Protein 4R5C (pdb70)

Secondary structure (DSSP, 8-state):
--SS-EEHHHH--SHHHHHHHHHHTT-S-TTSEE-HHHHHT--EEE-TTS-----TTGGG-TT--EEE-TTS--S--GGGGG-TT--EEE-TTS------TTTTTT-TT--EEE-TTS------TTTTTT-TT--EEE--SS------TTTTTT-TT--EEE--SS------TTTTTT-TT--EEE--SS------TTTTTT-TT--EEE--SS-----GGGTT-TT--EEE--SS-----GGGTT-TT--EEE--SS-----GGGTT-TT-SEEE--SS-----GGGGG-S--SEEE--SS--

Solvent-accessible surface area: 13354 Å² total; per-residue (Å²): 130,29,134,111,62,18,39,0,110,125,13,1,82,16,118,28,0,2,80,24,0,41,67,57,27,181,56,193,39,30,76,44,52,0,57,25,117,45,0,56,80,2,77,88,0,109,3,50,121,40,77,0,116,35,3,77,2,0,56,78,0,56,44,0,112,79,0,2,0,4,19,1,99,0,126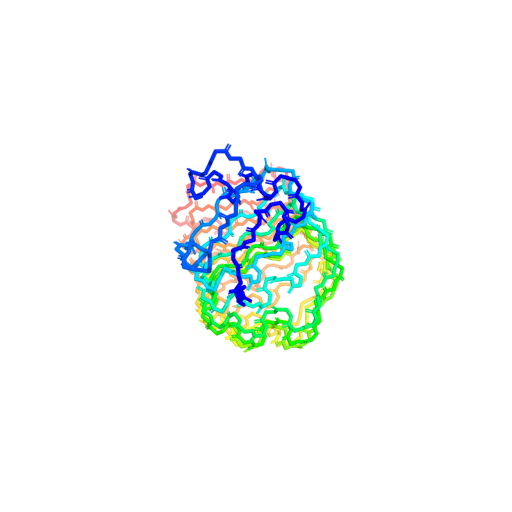,86,2,46,5,0,65,74,0,55,50,0,18,72,0,19,0,18,86,1,41,0,100,85,5,60,110,15,2,1,87,76,0,48,74,0,54,27,0,34,0,6,64,7,72,0,62,55,7,30,130,26,3,1,90,131,0,58,41,0,46,41,0,32,0,6,60,1,88,0,70,72,10,35,135,32,4,1,92,132,0,49,66,0,47,41,0,32,0,5,54,5,51,0,72,57,5,33,142,36,4,1,95,127,0,62,64,0,50,44,0,32,0,6,60,11,98,0,71,88,22,34,123,32,5,0,86,120,4,88,39,2,83,34,0,30,0,6,58,18,29,0,82,88,5,38,9,0,100,117,10,80,75,0,56,40,0,34,0,7,62,19,31,0,85,96,2,60,12,0,109,87,0,74,55,0,69,44,1,34,0,6,58,19,32,0,86,92,2,66,16,0,97,86,0,56,27,0,60,48,1,37,0,9,58,17,33,1,85,92,63,59,13,20,175,54,16,120,60,46,140,77,70,29,42,173,110,18,64,116

Foldseek 3Di:
DDDDFAQLCVLFVFPQVLVQLCVQLVHDDSRDTDDLVSLQVAAEGAQALRQTADRRNNLSNQRHAYYHHHHYAYQADQSQQNNLNHAYYAHEHYAHAEYPQRSCVRVLNHAEYHHEHYAHAAHDPCSCVRPQNHAEYHHYQYAYAAYDACRCVNPQNHAYYAHEHYAHAAYDACRCQRNCNHAEYHHYHYAYADYDLQRCVSNQNHAYYAHYHYAYADDNSCQRNLNYAEYHHEHYAYADPLSCQNNQNHQEYEHHHYAYADPLSCLRNQNHQYYEHENYAYDDDVSVVRHPHHPYYHHHHYPD

Radius of gyration: 23.5 Å; Cα contacts (8 Å, |Δi|>4): 877; chains: 1; bounding box: 31×78×38 Å

Structure (mmCIF, N/CA/C/O backbone):
data_4R5C
#
_entry.id   4R5C
#
_cell.length_a   32.137
_cell.length_b   77.707
_cell.length_c   101.889
_cell.angle_alpha   90.00
_cell.angle_beta   90.00
_cell.angle_gamma   90.00
#
_symmetry.space_group_name_H-M   'P 21 21 21'
#
loop_
_entity.id
_entity.type
_entity.pdbx_description
1 polymer 'Leucine rich repeat protein'
2 non-polymer 1,2-ETHANEDIOL
3 water water
#
loop_
_atom_site.group_PDB
_atom_site.id
_atom_site.type_symbol
_atom_site.label_atom_id
_atom_site.label_alt_id
_atom_site.label_comp_id
_atom_site.label_asym_id
_atom_site.label_entity_id
_atom_site.label_seq_id
_atom_site.pdbx_PDB_ins_code
_atom_site.Cartn_x
_atom_site.Cartn_y
_atom_site.Cartn_z
_atom_site.occupancy
_atom_site.B_iso_or_equiv
_atom_site.auth_seq_id
_atom_site.auth_comp_id
_atom_site.auth_asym_id
_atom_site.auth_atom_id
_atom_site.pdbx_PDB_model_num
ATOM 1 N N . THR A 1 1 ? 23.549 -20.911 -21.157 1.00 49.93 1 THR A N 1
ATOM 2 C CA . THR A 1 1 ? 23.513 -22.154 -20.322 1.00 48.97 1 THR A CA 1
ATOM 3 C C . THR A 1 1 ? 24.664 -23.106 -20.598 1.00 48.88 1 THR A C 1
ATOM 4 O O . THR A 1 1 ? 25.097 -23.299 -21.752 1.00 48.85 1 THR A O 1
ATOM 8 N N . ILE A 1 2 ? 25.105 -23.767 -19.535 1.00 45.08 2 ILE A N 1
ATOM 9 C CA . ILE A 1 2 ? 25.982 -24.910 -19.662 1.00 45.90 2 ILE A CA 1
ATOM 10 C C . ILE A 1 2 ? 25.167 -26.191 -19.551 1.00 46.48 2 ILE A C 1
ATOM 11 O O . ILE A 1 2 ? 24.216 -26.266 -18.793 1.00 45.36 2 ILE A O 1
ATOM 16 N N . THR A 1 3 ? 25.547 -27.182 -20.350 1.00 45.58 3 THR A N 1
ATOM 17 C CA . THR A 1 3 ? 24.777 -28.401 -20.481 1.00 47.87 3 THR A CA 1
ATOM 18 C C . THR A 1 3 ? 25.364 -29.495 -19.620 1.00 46.82 3 THR A C 1
ATOM 19 O O . THR A 1 3 ? 24.669 -30.407 -19.280 1.00 48.47 3 THR A O 1
ATOM 23 N N . VAL A 1 4 ? 26.658 -29.442 -19.337 1.00 43.46 4 VAL A N 1
ATOM 24 C CA . VAL A 1 4 ? 27.265 -30.384 -18.438 1.00 43.21 4 VAL A CA 1
ATOM 25 C C . VAL A 1 4 ? 27.940 -29.571 -17.339 1.00 40.40 4 VAL A C 1
ATOM 26 O O . VAL A 1 4 ? 28.196 -28.367 -17.518 1.00 41.42 4 VAL A O 1
ATOM 30 N N . SER A 1 5 ? 28.236 -30.204 -16.214 1.00 38.68 5 SER A N 1
ATOM 31 C CA . SER A 1 5 ? 28.994 -29.541 -15.166 1.00 36.98 5 SER A CA 1
ATOM 32 C C . SER A 1 5 ? 30.321 -29.157 -15.708 1.00 34.83 5 SER A C 1
ATOM 33 O O . SER A 1 5 ? 30.931 -29.930 -16.405 1.00 35.62 5 SER A O 1
ATOM 36 N N . THR A 1 6 ? 30.775 -27.994 -15.321 1.00 32.70 6 THR A N 1
ATOM 37 C CA . THR A 1 6 ? 31.974 -27.430 -15.847 1.00 31.77 6 THR A CA 1
ATOM 38 C C . THR A 1 6 ? 32.733 -26.773 -14.693 1.00 30.06 6 THR A C 1
ATOM 39 O O . THR A 1 6 ? 32.116 -26.111 -13.864 1.00 28.66 6 THR A O 1
ATOM 43 N N . PRO A 1 7 ? 34.066 -26.934 -14.649 1.00 29.99 7 PRO A N 1
ATOM 44 C CA . PRO A 1 7 ? 34.877 -26.265 -13.676 1.00 29.64 7 PRO A CA 1
ATOM 45 C C . PRO A 1 7 ? 34.703 -24.779 -13.722 1.00 28.28 7 PRO A C 1
ATOM 46 O O . PRO A 1 7 ? 34.679 -24.191 -14.797 1.00 27.93 7 PRO A O 1
ATOM 50 N N . ILE A 1 8 ? 34.610 -24.140 -12.565 1.00 27.34 8 ILE A N 1
ATOM 51 C CA . ILE A 1 8 ? 34.452 -22.681 -12.470 1.00 26.74 8 ILE A CA 1
ATOM 52 C C . ILE A 1 8 ? 35.535 -21.935 -13.278 1.00 26.88 8 ILE A C 1
ATOM 53 O O . ILE A 1 8 ? 35.212 -21.000 -13.999 1.00 26.13 8 ILE A O 1
ATOM 58 N N . LYS A 1 9 ? 36.784 -22.387 -13.181 1.00 28.51 9 LYS A N 1
ATOM 59 C CA . LYS A 1 9 ? 37.914 -21.721 -13.836 1.00 29.58 9 LYS A CA 1
ATOM 60 C C . LYS A 1 9 ? 37.798 -21.860 -15.349 1.00 28.77 9 LYS A C 1
ATOM 61 O O . LYS A 1 9 ? 38.358 -21.078 -16.088 1.00 28.60 9 LYS A O 1
ATOM 67 N N . GLN A 1 10 ? 37.041 -22.829 -15.815 1.00 27.61 10 GLN A N 1
ATOM 68 C CA . GLN A 1 10 ? 36.730 -22.921 -17.217 1.00 27.75 10 GLN A CA 1
ATOM 69 C C . GLN A 1 10 ? 35.599 -21.966 -17.690 1.00 26.79 10 GLN A C 1
ATOM 70 O O . GLN A 1 10 ? 35.669 -21.411 -18.790 1.00 25.46 10 GLN A O 1
ATOM 76 N N . ILE A 1 11 ? 34.550 -21.844 -16.907 1.00 25.82 11 ILE A N 1
ATOM 77 C CA . ILE A 1 11 ? 33.519 -20.880 -17.218 1.00 25.94 11 ILE A CA 1
ATOM 78 C C . ILE A 1 11 ? 34.055 -19.437 -17.096 1.00 24.90 11 ILE A C 1
ATOM 79 O O . ILE A 1 11 ? 33.748 -18.599 -17.925 1.00 24.87 11 ILE A O 1
ATOM 84 N N . PHE A 1 12 ? 34.851 -19.165 -16.065 1.00 24.90 12 PHE A N 1
ATOM 85 C CA . PHE A 1 12 ? 35.274 -17.816 -15.700 1.00 24.17 12 PHE A CA 1
ATOM 86 C C . PHE A 1 12 ? 36.780 -17.769 -15.831 1.00 25.50 12 PHE A C 1
ATOM 87 O O . PHE A 1 12 ? 37.478 -18.107 -14.905 1.00 25.36 12 PHE A O 1
ATOM 95 N N . PRO A 1 13 ? 37.270 -17.414 -17.016 1.00 26.57 13 PRO A N 1
ATOM 96 C CA . PRO A 1 13 ? 38.709 -17.540 -17.285 1.00 28.06 13 PRO A CA 1
ATOM 97 C C . PRO A 1 13 ? 39.584 -16.548 -16.517 1.00 28.15 13 PRO A C 1
ATOM 98 O O . PRO A 1 13 ? 40.770 -16.834 -16.305 1.00 30.49 13 PRO A O 1
ATOM 102 N N . ASP A 1 14 ? 39.028 -15.434 -16.042 1.00 26.44 14 ASP A N 1
ATOM 103 C CA . ASP A 1 14 ? 39.779 -14.464 -15.251 1.00 27.63 14 ASP A CA 1
ATOM 104 C C . ASP A 1 14 ? 39.930 -15.035 -13.867 1.00 28.61 14 ASP A C 1
ATOM 105 O O . ASP A 1 14 ? 38.945 -15.435 -13.262 1.00 25.37 14 ASP A O 1
ATOM 110 N N . ASP A 1 15 ? 41.167 -15.069 -13.366 1.00 29.62 15 ASP A N 1
ATOM 111 C CA . ASP A 1 15 ? 41.423 -15.714 -12.084 1.00 32.39 15 ASP A CA 1
ATOM 112 C C . ASP A 1 15 ? 40.660 -15.039 -10.948 1.00 29.74 15 ASP A C 1
ATOM 113 O O . ASP A 1 15 ? 40.022 -15.725 -10.137 1.00 28.48 15 ASP A O 1
ATOM 118 N N . ALA A 1 16 ? 40.699 -13.702 -10.883 1.00 27.60 16 ALA A N 1
ATOM 119 C CA . ALA A 1 16 ? 40.012 -13.012 -9.815 1.00 26.55 16 ALA A CA 1
ATOM 120 C C . ALA A 1 16 ? 38.481 -13.200 -9.914 1.00 24.99 16 ALA A C 1
ATOM 121 O O . ALA A 1 16 ? 37.808 -13.365 -8.921 1.00 26.12 16 ALA A O 1
ATOM 123 N N . PHE A 1 17 ? 37.931 -13.207 -11.111 1.00 24.07 17 PHE A N 1
ATOM 124 C CA . PHE A 1 17 ? 36.467 -13.358 -11.240 1.00 23.00 17 PHE A CA 1
ATOM 125 C C . PHE A 1 17 ? 36.038 -14.810 -10.909 1.00 23.53 17 PHE A C 1
ATOM 126 O O . PHE A 1 17 ? 35.010 -15.048 -10.278 1.00 22.28 17 PHE A O 1
ATOM 134 N N . ALA A 1 18 ? 36.883 -15.763 -11.265 1.00 24.17 18 ALA A N 1
ATOM 135 C CA . ALA A 1 18 ? 36.634 -17.151 -10.885 1.00 26.12 18 ALA A CA 1
ATOM 136 C C . ALA A 1 18 ? 36.597 -17.309 -9.366 1.00 27.30 18 ALA A C 1
ATOM 137 O O . ALA A 1 18 ? 35.698 -17.941 -8.826 1.00 27.94 18 ALA A O 1
ATOM 139 N N . GLU A 1 19 ? 37.541 -16.708 -8.679 1.00 28.33 19 GLU A N 1
ATOM 140 C CA . GLU A 1 19 ? 37.519 -16.709 -7.217 1.00 31.13 19 GLU A CA 1
ATOM 141 C C . GLU A 1 19 ? 36.304 -16.016 -6.635 1.00 29.99 19 GLU A C 1
ATOM 142 O O . GLU A 1 19 ? 35.798 -16.461 -5.600 1.00 31.47 19 GLU A O 1
ATOM 14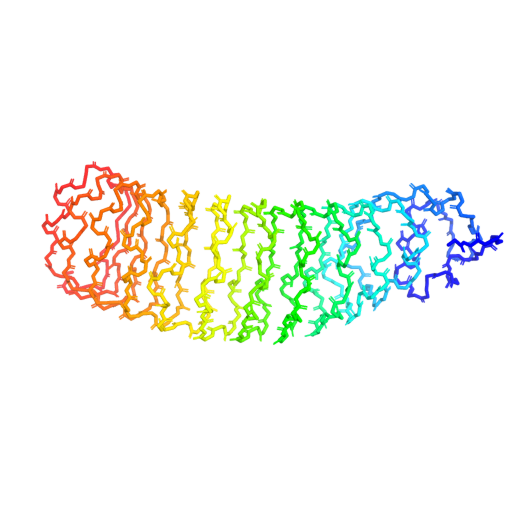8 N N . THR A 1 20 ? 35.851 -14.950 -7.275 1.00 28.07 20 THR A N 1
ATOM 149 C CA . THR A 1 20 ? 34.614 -14.252 -6.900 1.00 27.93 20 THR A CA 1
ATOM 150 C C . THR A 1 20 ? 33.425 -15.212 -6.961 1.00 27.44 20 THR A C 1
ATOM 151 O O . THR A 1 20 ? 32.654 -15.312 -6.012 1.00 26.57 20 THR A O 1
ATOM 155 N N . ILE A 1 21 ? 33.335 -15.964 -8.045 1.00 25.34 21 ILE A N 1
ATOM 156 C CA . ILE A 1 21 ? 32.245 -16.841 -8.238 1.00 26.57 21 ILE A CA 1
ATOM 157 C C . ILE A 1 21 ? 32.354 -18.018 -7.266 1.00 27.67 21 ILE A C 1
ATOM 158 O O . ILE A 1 21 ? 31.357 -18.417 -6.628 1.00 28.15 21 ILE A O 1
ATOM 163 N N . LYS A 1 22 ? 33.561 -18.533 -7.094 1.00 28.50 22 LYS A N 1
ATOM 164 C CA . LYS A 1 22 ? 33.746 -19.598 -6.154 1.00 30.40 22 LYS A CA 1
ATOM 165 C C . LYS A 1 22 ? 33.266 -19.208 -4.750 1.00 30.80 22 LYS A C 1
ATOM 166 O O . LYS A 1 22 ? 32.563 -19.993 -4.086 1.00 30.29 22 LYS A O 1
ATOM 172 N N . ALA A 1 23 ? 33.705 -18.037 -4.294 1.00 29.88 23 ALA A N 1
ATOM 173 C CA . ALA A 1 23 ? 33.306 -17.522 -2.992 1.00 31.35 23 ALA A CA 1
ATOM 174 C C . ALA A 1 23 ? 31.776 -17.304 -2.958 1.00 31.71 23 ALA A C 1
ATOM 175 O O . ALA A 1 23 ? 31.129 -17.666 -2.027 1.00 32.60 23 ALA A O 1
ATOM 177 N N . ASN A 1 24 ? 31.194 -16.818 -4.034 1.00 31.66 24 ASN A N 1
ATOM 178 C CA . ASN A 1 24 ? 29.764 -16.625 -4.097 1.00 32.94 24 ASN A CA 1
ATOM 179 C C . ASN A 1 24 ? 29.005 -17.938 -3.947 1.00 35.13 24 ASN A C 1
ATOM 180 O O . ASN A 1 24 ? 27.991 -17.991 -3.272 1.00 36.75 24 ASN A O 1
ATOM 185 N N . LEU A 1 25 ? 29.485 -19.002 -4.562 1.00 33.62 25 LEU A N 1
ATOM 186 C CA . LEU A 1 25 ? 28.855 -20.318 -4.456 1.00 34.76 25 LEU A CA 1
ATOM 187 C C . LEU A 1 25 ? 29.341 -21.161 -3.291 1.00 35.93 25 LEU A C 1
ATOM 188 O O . LEU A 1 25 ? 28.955 -22.309 -3.169 1.00 36.98 25 LEU A O 1
ATOM 193 N N . LYS A 1 26 ? 30.232 -20.618 -2.476 1.00 37.01 26 LYS A N 1
ATOM 194 C CA . LYS A 1 26 ? 30.821 -21.346 -1.357 1.00 40.06 26 LYS A CA 1
ATOM 195 C C . LYS A 1 26 ? 31.481 -22.650 -1.742 1.00 39.86 26 LYS A C 1
ATOM 196 O O . LYS A 1 26 ? 31.384 -23.643 -1.030 1.00 40.84 26 LYS A O 1
ATOM 202 N N . LYS A 1 27 ? 32.152 -22.663 -2.876 1.00 37.75 27 LYS A N 1
ATOM 203 C CA . LYS A 1 27 ? 32.881 -23.814 -3.306 1.00 38.49 27 LYS A CA 1
ATOM 204 C C . LYS A 1 27 ? 34.272 -23.741 -2.738 1.00 39.20 27 LYS A C 1
ATOM 205 O O . LYS A 1 27 ? 34.746 -22.687 -2.372 1.00 39.71 27 LYS A O 1
ATOM 211 N N . LYS A 1 28 ? 34.933 -24.879 -2.708 1.00 40.36 28 LYS A N 1
ATOM 212 C CA . LYS A 1 28 ? 36.273 -24.956 -2.167 1.00 41.73 28 LYS A CA 1
ATOM 213 C C . LYS A 1 28 ? 37.346 -24.555 -3.117 1.00 39.65 28 LYS A C 1
ATOM 214 O O . LYS A 1 28 ? 38.321 -23.994 -2.698 1.00 38.10 28 LYS A O 1
ATOM 220 N N . SER A 1 29 ? 37.135 -24.780 -4.409 1.00 37.92 29 SER A N 1
ATOM 221 C CA . SER A 1 29 ? 38.197 -24.553 -5.395 1.00 36.86 29 SER A CA 1
ATOM 222 C C . SER A 1 29 ? 37.571 -24.094 -6.720 1.00 34.76 29 SER A C 1
ATOM 223 O O . SER A 1 29 ? 36.446 -24.503 -7.068 1.00 32.84 29 SER A O 1
ATOM 226 N N . VAL A 1 30 ? 38.298 -23.247 -7.444 1.00 33.12 30 VAL A N 1
ATOM 227 C CA . VAL A 1 30 ? 37.919 -22.879 -8.805 1.00 31.58 30 VAL A CA 1
ATOM 228 C C . VAL A 1 30 ? 37.967 -24.075 -9.764 1.00 31.85 30 VAL A C 1
ATOM 229 O O . VAL A 1 30 ? 37.443 -24.003 -10.869 1.00 31.06 30 VAL A O 1
ATOM 233 N N . THR A 1 31 ? 38.571 -25.196 -9.346 1.00 32.62 31 THR A N 1
ATOM 234 C CA . THR A 1 31 ? 38.491 -26.395 -10.152 1.00 33.89 31 THR A CA 1
ATOM 235 C C . THR A 1 31 ? 37.189 -27.170 -9.920 1.00 33.90 31 THR A C 1
ATOM 236 O O . THR A 1 31 ? 36.918 -28.062 -10.650 1.00 33.97 31 THR A O 1
ATOM 240 N N . ASP A 1 32 ? 36.388 -26.854 -8.909 1.00 34.27 32 ASP A N 1
ATOM 241 C CA . ASP A 1 32 ? 35.127 -27.569 -8.735 1.00 35.18 32 ASP A CA 1
ATOM 242 C C . ASP A 1 32 ? 34.196 -27.351 -9.932 1.00 33.66 32 ASP A C 1
ATOM 243 O O . ASP A 1 32 ? 34.000 -26.223 -10.393 1.00 31.10 32 ASP A O 1
ATOM 248 N N . ALA A 1 33 ? 33.619 -28.431 -10.420 1.00 33.24 33 ALA A N 1
ATOM 249 C CA . ALA A 1 33 ? 32.629 -28.373 -11.498 1.00 33.06 33 ALA A CA 1
ATOM 250 C C . ALA A 1 33 ? 31.322 -27.885 -10.911 1.00 32.78 33 ALA A C 1
ATOM 251 O O . ALA A 1 33 ? 30.952 -28.316 -9.833 1.00 33.69 33 ALA A O 1
ATOM 253 N N . VAL A 1 34 ? 30.702 -26.904 -11.552 1.00 31.01 34 VAL A N 1
ATOM 254 C CA . VAL A 1 34 ? 29.388 -26.429 -11.154 1.00 31.53 34 VAL A CA 1
ATOM 255 C C . VAL A 1 34 ? 28.362 -26.743 -12.213 1.00 32.07 34 VAL A C 1
ATOM 256 O O . VAL A 1 34 ? 28.691 -26.967 -13.385 1.00 31.23 34 VAL A O 1
ATOM 260 N N . THR A 1 35 ? 27.106 -26.699 -11.783 1.00 32.78 35 THR A N 1
ATOM 261 C CA . THR A 1 35 ? 25.947 -26.935 -12.654 1.00 33.30 35 THR A CA 1
ATOM 262 C C . THR A 1 35 ? 25.275 -25.613 -13.014 1.00 32.10 35 THR A C 1
ATOM 263 O O . THR A 1 35 ? 25.471 -24.591 -12.358 1.00 29.12 35 THR A O 1
ATOM 267 N N . GLN A 1 36 ? 24.411 -25.666 -14.034 1.00 33.23 36 GLN A N 1
ATOM 268 C CA . GLN A 1 36 ? 23.616 -24.492 -14.415 1.00 32.75 36 GLN A CA 1
ATOM 269 C C . GLN A 1 36 ? 22.678 -24.136 -13.290 1.00 33.41 36 GLN A C 1
ATOM 270 O O . GLN A 1 36 ? 22.439 -22.950 -13.067 1.00 32.21 36 GLN A O 1
ATOM 276 N N A ASN A 1 37 ? 22.129 -25.138 -12.604 0.50 34.61 37 ASN A N 1
ATOM 277 N N B ASN A 1 37 ? 22.152 -25.119 -12.574 0.50 34.77 37 ASN A N 1
ATOM 278 C CA A ASN A 1 37 ? 21.313 -24.901 -11.406 0.50 35.81 37 ASN A CA 1
ATOM 279 C CA B ASN A 1 37 ? 21.295 -24.812 -11.433 0.50 36.00 37 ASN A CA 1
ATOM 280 C C A ASN A 1 37 ? 22.071 -23.946 -10.439 0.50 34.34 37 ASN A C 1
ATOM 281 C C B ASN A 1 37 ? 22.044 -24.044 -10.311 0.50 34.73 37 ASN A C 1
ATOM 282 O O A ASN A 1 37 ? 21.519 -22.935 -9.988 0.50 33.26 37 ASN A O 1
ATOM 283 O O B ASN A 1 37 ? 21.443 -23.286 -9.577 0.50 34.27 37 ASN A O 1
ATOM 292 N N . GLU A 1 38 ? 23.351 -24.219 -10.193 1.00 33.36 38 GLU A N 1
ATOM 293 C CA . GLU A 1 38 ? 24.125 -23.405 -9.250 1.00 32.94 38 GLU A CA 1
ATOM 294 C C . GLU A 1 38 ? 24.373 -22.068 -9.811 1.00 29.35 38 GLU A C 1
ATOM 295 O O . GLU A 1 38 ? 24.284 -21.077 -9.112 1.00 28.12 38 GLU A O 1
ATOM 301 N N . LEU A 1 39 ? 24.674 -21.986 -11.096 1.00 28.28 39 LEU A N 1
ATOM 302 C CA . LEU A 1 39 ? 24.903 -20.662 -11.678 1.00 27.03 39 LEU A CA 1
ATOM 303 C C . LEU A 1 39 ? 23.639 -19.850 -11.613 1.00 27.35 39 LEU A C 1
ATOM 304 O O . LEU A 1 39 ? 23.690 -18.651 -11.444 1.00 26.14 39 LEU A O 1
ATOM 309 N N . ASN A 1 40 ? 22.481 -20.516 -11.736 1.00 29.02 40 ASN A N 1
ATOM 310 C CA . ASN A 1 40 ? 21.241 -19.828 -11.677 1.00 30.80 40 ASN A CA 1
ATOM 311 C C . ASN A 1 40 ? 20.953 -19.253 -10.306 1.00 31.88 40 ASN A C 1
ATOM 312 O O . ASN A 1 40 ? 20.146 -18.337 -10.197 1.00 31.67 40 ASN A O 1
ATOM 317 N N . SER A 1 41 ? 21.614 -19.774 -9.272 1.00 32.47 41 SER A N 1
ATOM 318 C CA . SER A 1 41 ? 21.377 -19.344 -7.908 1.00 33.20 41 SER A CA 1
ATOM 319 C C . SER A 1 41 ? 21.955 -17.941 -7.662 1.00 31.74 41 SER A C 1
ATOM 320 O O . SER A 1 41 ? 21.607 -17.326 -6.674 1.00 32.10 41 SER A O 1
ATOM 323 N N . ILE A 1 42 ? 22.873 -17.443 -8.513 1.00 28.84 42 ILE A N 1
ATOM 324 C CA . ILE A 1 42 ? 23.588 -16.197 -8.240 1.00 28.03 42 ILE A CA 1
ATOM 325 C C . ILE A 1 42 ? 22.704 -15.008 -8.610 1.00 28.76 42 ILE A C 1
ATOM 326 O O . ILE A 1 42 ? 22.302 -14.865 -9.748 1.00 28.92 42 ILE A O 1
ATOM 331 N N . ASP A 1 43 ? 22.362 -14.173 -7.637 1.00 30.15 43 ASP A N 1
ATOM 332 C CA . ASP A 1 43 ? 21.547 -12.958 -7.942 1.00 31.14 43 ASP A CA 1
ATOM 333 C C . ASP A 1 43 ? 22.248 -11.686 -7.634 1.00 28.82 43 ASP A C 1
ATOM 334 O O . ASP A 1 43 ? 21.804 -10.617 -8.072 1.00 27.66 43 ASP A O 1
ATOM 339 N N . GLN A 1 44 ? 23.419 -11.776 -6.997 1.00 26.74 44 GLN A N 1
ATOM 340 C CA . GLN A 1 44 ? 24.158 -10.587 -6.657 1.00 26.23 44 GLN A CA 1
ATOM 341 C C . GLN A 1 44 ? 25.625 -10.889 -6.670 1.00 24.91 44 GLN A C 1
ATOM 342 O O . GLN A 1 44 ? 26.036 -11.930 -6.196 1.00 24.24 44 GLN A O 1
ATOM 348 N N . ILE A 1 45 ? 26.398 -10.003 -7.248 1.00 22.80 45 ILE A N 1
ATOM 349 C CA . ILE A 1 45 ? 27.819 -10.147 -7.223 1.00 22.45 45 ILE A CA 1
ATOM 350 C C . ILE A 1 45 ? 28.397 -8.846 -6.763 1.00 21.69 45 ILE A C 1
ATOM 351 O O . ILE A 1 45 ? 28.197 -7.816 -7.414 1.00 20.66 45 ILE A O 1
ATOM 356 N N . ILE A 1 46 ? 29.087 -8.887 -5.645 1.00 21.74 46 ILE A N 1
ATOM 357 C CA . ILE A 1 46 ? 29.722 -7.678 -5.073 1.00 22.68 46 ILE A CA 1
ATOM 358 C C . ILE A 1 46 ? 31.225 -7.853 -5.108 1.00 22.65 46 ILE A C 1
ATOM 359 O O . ILE A 1 46 ? 31.792 -8.571 -4.318 1.00 22.23 46 ILE A O 1
ATOM 364 N N . ALA A 1 47 ? 31.859 -7.179 -6.055 1.00 20.95 47 ALA A N 1
ATOM 365 C CA . ALA A 1 47 ? 33.217 -7.481 -6.409 1.00 20.76 47 ALA A CA 1
ATOM 366 C C . ALA A 1 47 ? 33.927 -6.223 -6.869 1.00 20.26 47 ALA A C 1
ATOM 367 O O . ALA A 1 47 ? 34.600 -6.234 -7.859 1.00 19.44 47 ALA A O 1
ATOM 369 N N . ASN A 1 48 ? 33.751 -5.136 -6.137 1.00 19.73 48 ASN A N 1
ATOM 370 C CA . ASN A 1 48 ? 34.469 -3.932 -6.465 1.00 19.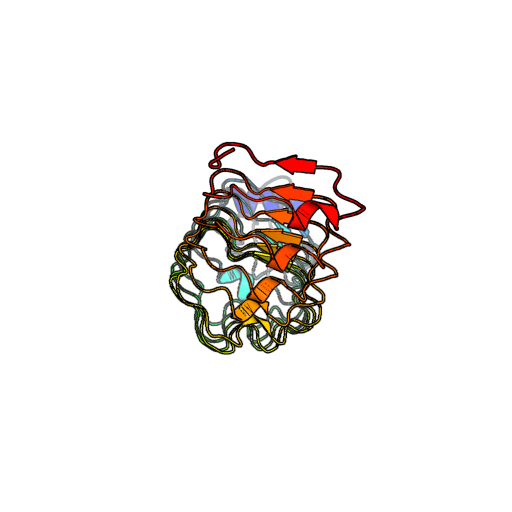91 48 ASN A CA 1
ATOM 371 C C . ASN A 1 48 ? 35.913 -4.199 -6.045 1.00 21.24 48 ASN A C 1
ATOM 372 O O . ASN A 1 48 ? 36.150 -5.077 -5.209 1.00 22.40 48 ASN A O 1
ATOM 377 N N . ASN A 1 49 ? 36.844 -3.425 -6.557 1.00 21.30 49 ASN A N 1
ATOM 378 C CA . ASN A 1 49 ? 38.240 -3.460 -6.112 1.00 22.87 49 ASN A CA 1
ATOM 379 C C . ASN A 1 49 ? 38.784 -4.867 -5.945 1.00 25.03 49 ASN A C 1
ATOM 380 O O . ASN A 1 49 ? 39.487 -5.173 -4.960 1.00 25.21 49 ASN A O 1
ATOM 385 N N . SER A 1 50 ? 38.563 -5.698 -6.954 1.00 24.18 50 SER A N 1
ATOM 386 C CA . SER A 1 50 ? 38.907 -7.113 -6.890 1.00 26.74 50 SER A CA 1
ATOM 387 C C . SER A 1 50 ? 39.891 -7.596 -7.991 1.00 27.57 50 SER A C 1
ATOM 388 O O . SER A 1 50 ? 40.053 -8.776 -8.178 1.00 27.47 50 SER A O 1
ATOM 391 N N . ASP A 1 51 ? 40.553 -6.659 -8.655 1.00 28.08 51 ASP A N 1
ATOM 392 C CA . ASP A 1 51 ? 41.503 -6.927 -9.709 1.00 31.03 51 ASP A CA 1
ATOM 393 C C . ASP A 1 51 ? 40.957 -7.849 -10.794 1.00 27.90 51 ASP A C 1
ATOM 394 O O . ASP A 1 51 ? 41.668 -8.703 -11.346 1.00 26.57 51 ASP A O 1
ATOM 399 N N . ILE A 1 52 ? 39.670 -7.659 -11.101 1.00 23.72 52 ILE A N 1
ATOM 400 C CA . ILE A 1 52 ? 39.026 -8.434 -12.143 1.00 22.98 52 ILE A CA 1
ATOM 401 C C . ILE A 1 52 ? 39.395 -7.809 -13.473 1.00 22.53 52 ILE A C 1
ATOM 402 O O . ILE A 1 52 ? 39.262 -6.597 -13.645 1.00 21.41 52 ILE A O 1
ATOM 407 N N . LYS A 1 53 ? 39.884 -8.610 -14.393 1.00 23.69 53 LYS A N 1
ATOM 408 C CA . LYS A 1 53 ? 40.281 -8.137 -15.697 1.00 25.25 53 LYS A CA 1
ATOM 409 C C . LYS A 1 53 ? 39.254 -8.498 -16.779 1.00 24.84 53 LYS A C 1
ATOM 410 O O . LYS A 1 53 ? 39.250 -7.924 -17.869 1.00 25.22 53 LYS A O 1
ATOM 416 N N . SER A 1 54 ? 38.391 -9.449 -16.482 1.00 23.37 54 SER A N 1
ATOM 417 C CA . SER A 1 54 ? 37.430 -9.887 -17.448 1.00 23.59 54 SER A CA 1
ATOM 418 C C . SER A 1 54 ? 36.264 -10.518 -16.743 1.00 21.94 54 SER A C 1
ATOM 419 O O . SER A 1 54 ? 36.470 -11.277 -15.821 1.00 22.53 54 SER A O 1
ATOM 422 N N . VAL A 1 55 ? 35.031 -10.210 -17.183 1.00 22.13 55 VAL A N 1
ATOM 423 C CA . VAL A 1 55 ? 33.828 -10.928 -16.673 1.00 22.51 55 VAL A CA 1
ATOM 424 C C . VAL A 1 55 ? 33.261 -11.954 -17.622 1.00 22.05 55 VAL A C 1
ATOM 425 O O . VAL A 1 55 ? 32.102 -12.358 -17.519 1.00 20.26 55 VAL A O 1
ATOM 429 N N . GLN A 1 56 ? 34.087 -12.406 -18.528 1.00 23.03 56 GLN A N 1
ATOM 430 C CA . GLN A 1 56 ? 33.705 -13.603 -19.305 1.00 25.01 56 GLN A CA 1
ATOM 431 C C . GLN A 1 56 ? 33.221 -14.712 -18.410 1.00 23.91 56 GLN A C 1
ATOM 432 O O . GLN A 1 56 ? 33.794 -14.976 -17.339 1.00 22.84 56 GLN A O 1
ATOM 438 N N . GLY A 1 57 ? 32.101 -15.307 -18.833 1.00 23.45 57 GLY A N 1
ATOM 439 C CA . GLY A 1 57 ? 31.427 -16.307 -18.055 1.00 22.61 57 GLY A CA 1
ATOM 440 C C . GLY A 1 57 ? 30.173 -15.751 -17.412 1.00 22.27 57 GLY A C 1
ATOM 441 O O . GLY A 1 57 ? 29.247 -16.513 -17.062 1.00 22.07 57 GLY A O 1
ATOM 442 N N . ILE A 1 58 ? 30.117 -14.434 -17.237 1.00 21.16 58 ILE A N 1
ATOM 443 C CA . ILE A 1 58 ? 29.008 -13.845 -16.484 1.00 21.72 58 ILE A CA 1
ATOM 444 C C . ILE A 1 58 ? 27.705 -14.034 -17.261 1.00 22.47 58 ILE A C 1
ATOM 445 O O . ILE A 1 58 ? 26.664 -14.069 -16.638 1.00 22.90 58 ILE A O 1
ATOM 450 N N . GLN A 1 59 ? 27.811 -14.226 -18.593 1.00 23.67 59 GLN A N 1
ATOM 451 C CA . GLN A 1 59 ? 26.703 -14.560 -19.489 1.00 25.50 59 GLN A CA 1
ATOM 452 C C . GLN A 1 59 ? 25.961 -15.771 -19.054 1.00 26.00 59 GLN A C 1
ATOM 453 O O . GLN A 1 59 ? 24.796 -15.944 -19.483 1.00 25.84 59 GLN A O 1
ATOM 459 N N . TYR A 1 60 ? 26.613 -16.647 -18.289 1.00 24.96 60 TYR A N 1
ATOM 460 C CA . TYR A 1 60 ? 25.948 -17.881 -17.825 1.00 26.59 60 TYR A CA 1
ATOM 461 C C . TYR A 1 60 ? 25.212 -17.736 -16.482 1.00 26.56 60 TYR A C 1
ATOM 462 O O . TYR A 1 60 ? 24.753 -18.717 -15.948 1.00 28.65 60 TYR A O 1
ATOM 471 N N . LEU A 1 61 ? 25.068 -16.512 -15.989 1.00 25.57 61 LEU A N 1
ATOM 472 C CA . LEU A 1 61 ? 24.396 -16.206 -14.723 1.00 25.97 61 LEU A CA 1
ATOM 473 C C . LEU A 1 61 ? 23.154 -15.374 -15.031 1.00 26.99 61 LEU A C 1
ATOM 474 O O . LEU A 1 61 ? 23.145 -14.164 -14.799 1.00 27.09 61 LEU A O 1
ATOM 479 N N . PRO A 1 62 ? 22.111 -16.011 -15.530 1.00 28.42 62 PRO A N 1
ATOM 480 C CA . PRO A 1 62 ? 20.887 -15.284 -15.995 1.00 29.84 62 PRO A CA 1
ATOM 481 C C . PRO A 1 62 ? 20.199 -14.445 -14.941 1.00 29.38 62 PRO A C 1
ATOM 482 O O . PRO A 1 62 ? 19.542 -13.450 -15.255 1.00 29.93 62 PRO A O 1
ATOM 486 N N . ASN A 1 63 ? 20.409 -14.791 -13.683 1.00 29.28 63 ASN A N 1
ATOM 487 C CA . ASN A 1 63 ? 19.657 -14.159 -12.614 1.00 29.98 63 ASN A CA 1
ATOM 488 C C . ASN A 1 63 ? 20.304 -13.059 -11.878 1.00 27.74 63 ASN A C 1
ATOM 489 O O . ASN A 1 63 ? 19.743 -12.603 -10.877 1.00 26.85 63 ASN A O 1
ATOM 494 N N . VAL A 1 64 ? 21.468 -12.614 -12.333 1.00 25.86 64 VAL A N 1
ATOM 495 C CA . VAL A 1 64 ? 22.141 -11.548 -11.653 1.00 25.29 64 VAL A CA 1
ATOM 496 C C . VAL A 1 64 ? 21.285 -10.295 -11.717 1.00 24.99 64 VAL A C 1
ATOM 497 O O . VAL A 1 64 ? 20.890 -9.870 -12.794 1.00 24.26 64 VAL A O 1
ATOM 501 N N . ARG A 1 65 ? 21.009 -9.733 -10.542 1.00 25.52 65 ARG A N 1
ATOM 502 C CA . ARG A 1 65 ? 20.256 -8.442 -10.394 1.00 26.21 65 ARG A CA 1
ATOM 503 C C . ARG A 1 65 ? 21.069 -7.265 -9.976 1.00 23.95 65 ARG A C 1
ATOM 504 O O . ARG A 1 65 ? 20.723 -6.105 -10.259 1.00 23.62 65 ARG A O 1
ATOM 512 N N . TYR A 1 66 ? 22.168 -7.534 -9.284 1.00 21.76 66 TYR A N 1
ATOM 513 C CA . TYR A 1 66 ? 22.938 -6.496 -8.679 1.00 21.57 66 TYR A CA 1
ATOM 514 C C . TYR A 1 66 ? 24.400 -6.867 -8.972 1.00 19.70 66 TYR A C 1
ATOM 515 O O . TYR A 1 66 ? 24.859 -7.962 -8.570 1.00 19.32 66 TYR A O 1
ATOM 524 N N . LEU A 1 67 ? 25.085 -5.970 -9.590 1.00 17.46 67 LEU A N 1
ATOM 525 C CA . LEU A 1 67 ? 26.468 -6.225 -10.019 1.00 17.82 67 LEU A CA 1
ATOM 526 C C . LEU A 1 67 ? 27.342 -5.056 -9.706 1.00 17.83 67 LEU A C 1
ATOM 527 O O . LEU A 1 67 ? 27.224 -3.992 -10.327 1.00 17.51 67 LEU A O 1
ATOM 532 N N . ALA A 1 68 ? 28.263 -5.251 -8.750 1.00 18.25 68 ALA A N 1
ATOM 533 C CA . ALA A 1 68 ? 29.216 -4.227 -8.388 1.00 17.99 68 ALA A CA 1
ATOM 534 C C . ALA A 1 68 ? 30.563 -4.609 -8.829 1.00 18.20 68 ALA A C 1
ATOM 535 O O . ALA A 1 68 ? 31.133 -5.586 -8.344 1.00 18.44 68 ALA A O 1
ATOM 537 N N . LEU A 1 69 ? 31.038 -3.891 -9.822 1.00 17.33 69 LEU A N 1
ATOM 538 C CA . LEU A 1 69 ? 32.359 -4.138 -10.395 1.00 18.19 69 LEU A CA 1
ATOM 539 C C . LEU A 1 69 ? 33.267 -2.900 -10.501 1.00 17.42 69 LEU A C 1
ATOM 540 O O . LEU A 1 69 ? 34.117 -2.813 -11.388 1.00 17.04 69 LEU A O 1
ATOM 545 N N . GLY A 1 70 ? 33.091 -1.979 -9.595 1.00 17.87 70 GLY A N 1
ATOM 546 C CA . GLY A 1 70 ? 33.900 -0.765 -9.550 1.00 18.04 70 GLY A CA 1
ATOM 547 C C . GLY A 1 70 ? 35.308 -1.033 -9.170 1.00 18.84 70 GLY A C 1
ATOM 548 O O . GLY A 1 70 ? 35.571 -1.928 -8.428 1.00 19.38 70 GLY A O 1
ATOM 549 N N . GLY A 1 71 ? 36.239 -0.290 -9.737 1.00 18.93 71 GLY A N 1
ATOM 550 C CA . GLY A 1 71 ? 37.636 -0.404 -9.323 1.00 20.47 71 GLY A CA 1
ATOM 551 C C . GLY A 1 71 ? 38.359 -1.618 -9.755 1.00 21.08 71 GLY A C 1
ATOM 552 O O . GLY A 1 71 ? 39.263 -2.055 -9.067 1.00 22.94 71 GLY A O 1
ATOM 553 N N . ASN A 1 72 ? 37.998 -2.155 -10.886 1.00 20.64 72 ASN A N 1
ATOM 554 C CA . ASN A 1 72 ? 38.593 -3.306 -11.442 1.00 21.98 72 ASN A CA 1
ATOM 555 C C . ASN A 1 72 ? 39.429 -2.884 -12.670 1.00 23.07 72 ASN A C 1
ATOM 556 O O . ASN A 1 72 ? 39.852 -1.730 -12.746 1.00 25.74 72 ASN A O 1
ATOM 561 N N . LYS A 1 73 ? 39.731 -3.807 -13.548 1.00 22.64 73 LYS A N 1
ATOM 562 C CA . LYS A 1 73 ? 40.518 -3.531 -14.686 1.00 24.79 73 LYS A CA 1
ATOM 563 C C . LYS A 1 73 ? 39.762 -3.931 -15.931 1.00 23.12 73 LYS A C 1
ATOM 564 O O . LYS A 1 73 ? 40.345 -4.447 -16.835 1.00 22.56 73 LYS A O 1
ATOM 570 N N . LEU A 1 74 ? 38.471 -3.689 -15.991 1.00 21.20 74 LEU A N 1
ATOM 571 C CA . LEU A 1 74 ? 37.715 -4.084 -17.147 1.00 20.89 74 LEU A CA 1
ATOM 572 C C . LEU A 1 74 ? 37.949 -3.116 -18.272 1.00 23.04 74 LEU A C 1
ATOM 573 O O . LEU A 1 74 ? 37.813 -1.872 -18.087 1.00 22.27 74 LEU A O 1
ATOM 578 N N . HIS A 1 75 ? 38.216 -3.676 -19.446 1.00 25.37 75 HIS A N 1
ATOM 579 C CA . HIS A 1 75 ? 38.338 -2.909 -20.682 1.00 30.23 75 HIS A CA 1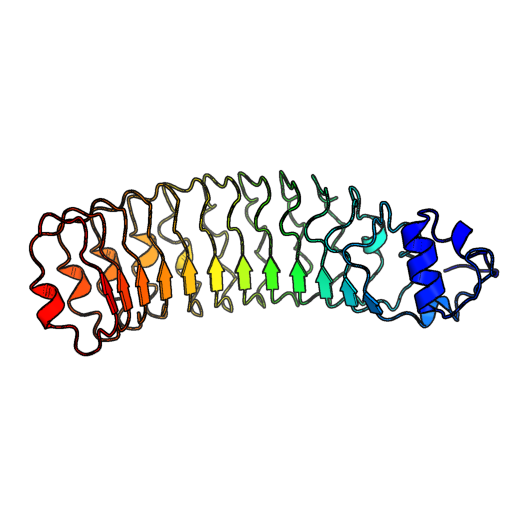
ATOM 580 C C . HIS A 1 75 ? 37.122 -3.203 -21.577 1.00 28.81 75 HIS A C 1
ATOM 581 O O . HIS A 1 75 ? 36.838 -2.432 -22.506 1.00 29.35 75 HIS A O 1
ATOM 588 N N . ASP A 1 76 ? 36.386 -4.261 -21.283 1.00 26.92 76 ASP A N 1
ATOM 589 C CA . ASP A 1 76 ? 35.335 -4.775 -22.184 1.00 28.78 76 ASP A CA 1
ATOM 590 C C . ASP A 1 76 ? 34.198 -5.229 -21.317 1.00 26.18 76 ASP A C 1
ATOM 591 O O . ASP A 1 76 ? 34.447 -5.829 -20.280 1.00 25.83 76 ASP A O 1
ATOM 596 N N . ILE A 1 77 ? 32.963 -4.947 -21.708 1.00 24.00 77 ILE A N 1
ATOM 597 C CA . ILE A 1 77 ? 31.803 -5.393 -20.890 1.00 23.23 77 ILE A CA 1
ATOM 598 C C . ILE A 1 77 ? 30.717 -6.123 -21.717 1.00 23.17 77 ILE A C 1
ATOM 599 O O . ILE A 1 77 ? 29.581 -6.206 -21.310 1.00 21.94 77 ILE A O 1
ATOM 604 N N . SER A 1 78 ? 31.083 -6.569 -22.890 1.00 24.47 78 SER A N 1
ATOM 605 C CA . SER A 1 78 ? 30.164 -7.207 -23.797 1.00 26.61 78 SER A CA 1
ATOM 606 C C . SER A 1 78 ? 29.431 -8.378 -23.168 1.00 25.77 78 SER A C 1
ATOM 607 O O . SER A 1 78 ? 28.254 -8.609 -23.532 1.00 25.36 78 SER A O 1
ATOM 610 N N . ALA A 1 79 ? 30.118 -9.114 -22.270 1.00 24.31 79 ALA A N 1
ATOM 611 C CA . ALA A 1 79 ? 29.500 -10.267 -21.638 1.00 25.23 79 ALA A CA 1
ATOM 612 C C . ALA A 1 79 ? 28.278 -9.872 -20.798 1.00 25.45 79 ALA A C 1
ATOM 613 O O . ALA A 1 79 ? 27.398 -10.678 -20.570 1.00 24.78 79 ALA A O 1
ATOM 615 N N . LEU A 1 80 ? 28.213 -8.626 -20.348 1.00 24.57 80 LEU A N 1
ATOM 616 C CA . LEU A 1 80 ? 27.045 -8.189 -19.574 1.00 25.72 80 LEU A CA 1
ATOM 617 C C . LEU A 1 80 ? 25.755 -8.041 -20.396 1.00 26.63 80 LEU A C 1
ATOM 618 O O . LEU A 1 80 ? 24.667 -7.861 -19.818 1.00 26.37 80 LEU A O 1
ATOM 623 N N . LYS A 1 81 ? 25.872 -8.038 -21.707 1.00 27.13 81 LYS A N 1
ATOM 624 C CA . LYS A 1 81 ? 24.744 -7.853 -22.608 1.00 30.63 81 LYS A CA 1
ATOM 625 C C . LYS A 1 81 ? 23.549 -8.770 -22.283 1.00 32.14 81 LYS A C 1
ATOM 626 O O . LYS A 1 81 ? 22.386 -8.422 -22.519 1.00 31.04 81 LYS A O 1
ATOM 632 N N . GLU A 1 82 ? 23.879 -9.937 -21.750 1.00 31.98 82 GLU A N 1
ATOM 633 C CA . GLU A 1 82 ? 22.959 -11.041 -21.517 1.00 34.02 82 GLU A CA 1
ATOM 634 C C . GLU A 1 82 ? 22.266 -10.990 -20.144 1.00 32.97 82 GLU A C 1
ATOM 635 O O . GLU A 1 82 ? 21.334 -11.751 -19.904 1.00 35.13 82 GLU A O 1
ATOM 641 N N . LEU A 1 83 ? 22.619 -10.031 -19.283 1.00 29.29 83 LEU A N 1
ATOM 642 C CA . LEU A 1 83 ? 22.067 -10.035 -17.930 1.00 28.31 83 LEU A CA 1
ATOM 643 C C . LEU A 1 83 ? 20.751 -9.258 -17.879 1.00 28.40 83 LEU A C 1
ATOM 644 O O . LEU A 1 83 ? 20.692 -8.143 -17.329 1.00 28.00 83 LEU A O 1
ATOM 649 N N . THR A 1 84 ? 19.722 -9.846 -18.429 1.00 29.78 84 THR A N 1
ATOM 650 C CA . THR A 1 84 ? 18.456 -9.146 -18.634 1.00 30.51 84 THR A CA 1
ATOM 651 C C . THR A 1 84 ? 17.755 -8.748 -17.307 1.00 30.17 84 THR A C 1
ATOM 652 O O . THR A 1 84 ? 16.871 -7.921 -17.285 1.00 29.45 84 THR A O 1
ATOM 656 N N . ASN A 1 85 ? 18.171 -9.347 -16.216 1.00 28.62 85 ASN A N 1
ATOM 657 C CA . ASN A 1 85 ? 17.590 -9.107 -14.940 1.00 28.89 85 ASN A CA 1
ATOM 658 C C . ASN A 1 85 ? 18.319 -8.061 -14.128 1.00 26.12 85 ASN A C 1
ATOM 659 O O . ASN A 1 85 ? 17.970 -7.814 -12.973 1.00 24.83 85 ASN A O 1
ATOM 664 N N . LEU A 1 86 ? 19.391 -7.498 -14.674 1.00 24.13 86 LEU A N 1
ATOM 665 C CA . LEU A 1 86 ? 20.156 -6.494 -13.967 1.00 24.82 86 LEU A CA 1
ATOM 666 C C . LEU A 1 86 ? 19.334 -5.217 -13.639 1.00 24.30 86 LEU A C 1
ATOM 667 O O . LEU A 1 86 ? 18.655 -4.657 -14.496 1.00 25.08 86 LEU A O 1
ATOM 672 N N . GLY A 1 87 ? 19.348 -4.846 -12.370 1.00 24.09 87 GLY A N 1
ATOM 673 C CA . GLY A 1 87 ? 18.714 -3.643 -11.866 1.00 23.69 87 GLY A CA 1
ATOM 674 C C . GLY A 1 87 ? 19.709 -2.617 -11.469 1.00 22.61 87 GLY A C 1
ATOM 675 O O . GLY A 1 87 ? 19.410 -1.420 -11.486 1.00 23.82 87 GLY A O 1
ATOM 676 N N . TRP A 1 88 ? 20.941 -3.021 -11.162 1.00 21.41 88 TRP A N 1
ATOM 677 C CA . TRP A 1 88 ? 21.910 -2.130 -10.577 1.00 21.16 88 TRP A CA 1
ATOM 678 C C . TRP A 1 88 ? 23.300 -2.561 -11.052 1.00 18.96 88 TRP A C 1
ATOM 679 O O . TRP A 1 88 ? 23.684 -3.739 -10.883 1.00 18.69 88 TRP A O 1
ATOM 690 N N . LEU A 1 89 ? 24.027 -1.638 -11.649 1.00 16.86 89 LEU A N 1
ATOM 691 C CA . LEU A 1 89 ? 25.312 -1.956 -12.267 1.00 17.03 89 LEU A CA 1
ATOM 692 C C . LEU A 1 89 ? 26.314 -0.880 -11.938 1.00 17.57 89 LEU A C 1
ATOM 693 O O . LEU A 1 89 ? 26.188 0.270 -12.394 1.00 17.31 89 LEU A O 1
ATOM 698 N N . ASN A 1 90 ? 27.392 -1.248 -11.271 1.00 17.29 90 ASN A N 1
ATOM 699 C CA . ASN A 1 90 ? 28.448 -0.294 -11.048 1.00 17.04 90 ASN A CA 1
ATOM 700 C C . ASN A 1 90 ? 29.673 -0.742 -11.787 1.00 17.98 90 ASN A C 1
ATOM 701 O O . ASN A 1 90 ? 30.186 -1.805 -11.543 1.00 17.24 90 ASN A O 1
ATOM 706 N N . LEU A 1 91 ? 30.077 0.074 -12.758 1.00 17.19 91 LEU A N 1
ATOM 707 C CA . LEU A 1 91 ? 31.277 -0.155 -13.526 1.00 17.16 91 LEU A CA 1
ATOM 708 C C . LEU A 1 91 ? 32.272 0.995 -13.351 1.00 17.00 91 LEU A C 1
ATOM 709 O O . LEU A 1 91 ? 33.128 1.211 -14.215 1.00 17.23 91 LEU A O 1
ATOM 714 N N . SER A 1 92 ? 32.175 1.711 -12.275 1.00 16.32 92 SER A N 1
ATOM 715 C CA . SER A 1 92 ? 32.969 2.851 -12.129 1.00 16.88 92 SER A CA 1
ATOM 716 C C . SER A 1 92 ? 34.442 2.475 -11.970 1.00 17.24 92 SER A C 1
ATOM 717 O O . SER A 1 92 ? 34.746 1.405 -11.472 1.00 15.98 92 SER A O 1
ATOM 720 N N A ASN A 1 93 ? 35.333 3.350 -12.409 0.50 17.02 93 ASN A N 1
ATOM 721 N N B ASN A 1 93 ? 35.337 3.368 -12.365 0.50 17.73 93 ASN A N 1
ATOM 722 C CA A ASN A 1 93 ? 36.779 3.183 -12.168 0.50 18.64 93 ASN A CA 1
ATOM 723 C CA B ASN A 1 93 ? 36.750 3.187 -12.041 0.50 19.81 93 ASN A CA 1
ATOM 724 C C A ASN A 1 93 ? 37.399 1.945 -12.756 0.50 19.14 93 ASN A C 1
ATOM 725 C C B ASN A 1 93 ? 37.255 1.851 -12.662 0.50 19.57 93 ASN A C 1
ATOM 726 O O A ASN A 1 93 ? 38.296 1.297 -12.185 0.50 20.43 93 ASN A O 1
ATOM 727 O O B ASN A 1 93 ? 37.850 0.998 -11.982 0.50 20.18 93 ASN A O 1
ATOM 736 N N . ASN A 1 94 ? 36.945 1.640 -13.942 1.00 19.17 94 ASN A N 1
ATOM 737 C CA . ASN A 1 94 ? 37.513 0.614 -14.737 1.00 20.19 94 ASN A CA 1
ATOM 738 C C . ASN A 1 94 ? 38.266 1.291 -15.889 1.00 22.06 94 ASN A C 1
ATOM 739 O O . ASN A 1 94 ? 38.711 2.431 -15.726 1.00 24.39 94 ASN A O 1
ATOM 744 N N . GLN A 1 95 ? 38.525 0.621 -17.000 1.00 22.74 95 GLN A N 1
ATOM 745 C CA . GLN A 1 95 ? 39.204 1.255 -18.097 1.00 25.37 95 GLN A CA 1
ATOM 746 C C . GLN A 1 95 ? 38.415 1.181 -19.381 1.00 24.91 95 GLN A C 1
ATOM 747 O O . GLN A 1 95 ? 38.966 0.950 -20.467 1.00 23.74 95 GLN A O 1
ATOM 753 N N . LEU A 1 96 ? 37.129 1.421 -19.275 1.00 22.31 96 LEU A N 1
ATOM 754 C CA . LEU A 1 96 ? 36.298 1.387 -20.430 1.00 22.98 96 LEU A CA 1
ATOM 755 C C . LEU A 1 96 ? 36.575 2.651 -21.249 1.00 23.81 96 LEU A C 1
ATOM 756 O O . LEU A 1 96 ? 36.544 3.779 -20.738 1.00 24.20 96 LEU A O 1
ATOM 761 N N . GLU A 1 97 ? 36.829 2.448 -22.511 1.00 25.05 97 GLU A N 1
ATOM 762 C CA . GLU A 1 97 ? 37.098 3.526 -23.444 1.00 29.68 97 GLU A CA 1
ATOM 763 C C . GLU A 1 97 ? 35.982 3.679 -24.443 1.00 30.75 97 GLU A C 1
ATOM 764 O O . GLU A 1 97 ? 35.668 4.795 -24.858 1.00 30.55 97 GLU A O 1
ATOM 770 N N . THR A 1 98 ? 35.338 2.570 -24.784 1.00 30.87 98 THR A N 1
ATOM 771 C CA . THR A 1 98 ? 34.165 2.628 -25.641 1.00 33.89 98 THR A CA 1
ATOM 772 C C . THR A 1 98 ? 33.150 1.628 -25.105 1.00 33.26 98 THR A C 1
ATOM 773 O O . THR A 1 98 ? 33.475 0.763 -24.283 1.00 29.50 98 THR A O 1
ATOM 777 N N . LEU A 1 99 ? 31.917 1.802 -25.546 1.00 30.84 99 LEU A N 1
ATOM 778 C CA . LEU A 1 99 ? 30.850 0.912 -25.216 1.00 30.38 99 LEU A CA 1
ATOM 779 C C . LEU A 1 99 ? 30.350 0.380 -26.549 1.00 32.29 99 LEU A C 1
ATOM 780 O O . LEU A 1 99 ? 30.047 1.190 -27.468 1.00 31.81 99 LEU A O 1
ATOM 785 N N . PRO A 1 100 ? 30.251 -0.956 -26.692 1.00 32.84 100 PRO A N 1
ATOM 786 C CA . PRO A 1 100 ? 29.643 -1.451 -27.937 1.00 36.16 100 PRO A CA 1
ATOM 787 C C . PRO A 1 100 ? 28.185 -0.970 -28.012 1.00 36.31 100 PRO A C 1
ATOM 788 O O . PRO A 1 100 ? 27.509 -0.886 -26.988 1.00 32.63 100 PRO A O 1
ATOM 792 N N . GLN A 1 101 ? 27.726 -0.629 -29.206 1.00 39.28 101 GLN A N 1
ATOM 793 C CA . GLN A 1 101 ? 26.435 0.076 -29.379 1.00 40.94 101 GLN A CA 1
ATOM 794 C C . GLN A 1 101 ? 25.207 -0.615 -28.713 1.00 37.62 101 GLN A C 1
ATOM 795 O O . GLN A 1 101 ? 24.304 0.060 -28.175 1.00 35.98 101 GLN A O 1
ATOM 801 N N . GLY A 1 102 ? 25.195 -1.929 -28.772 1.00 34.48 102 GLY A N 1
ATOM 802 C CA . GLY A 1 102 ? 24.084 -2.710 -28.281 1.00 33.72 102 GLY A CA 1
ATOM 803 C C . GLY A 1 102 ? 24.201 -3.280 -26.910 1.00 30.91 102 GLY A C 1
ATOM 804 O O . GLY A 1 102 ? 23.353 -4.048 -26.493 1.00 30.13 102 GLY A O 1
ATOM 805 N N . VAL A 1 103 ? 25.245 -2.927 -26.184 1.00 29.01 103 VAL A N 1
ATOM 806 C CA . VAL A 1 103 ? 25.548 -3.619 -24.956 1.00 27.85 103 VAL A CA 1
ATOM 807 C C . VAL A 1 103 ? 24.455 -3.546 -23.906 1.00 26.91 103 VAL A C 1
ATOM 808 O O . VAL A 1 103 ? 24.294 -4.512 -23.172 1.00 26.08 103 VAL A O 1
ATOM 812 N N . PHE A 1 104 ? 23.707 -2.423 -23.843 1.00 26.85 104 PHE A N 1
ATOM 813 C CA . PHE A 1 104 ? 22.623 -2.220 -22.866 1.00 27.51 104 PHE A CA 1
ATOM 814 C C . PHE A 1 104 ? 21.238 -2.489 -23.469 1.00 29.58 104 PHE A C 1
ATOM 815 O O . PHE A 1 104 ? 20.235 -2.304 -22.777 1.00 29.65 104 PHE A O 1
ATOM 823 N N . GLU A 1 105 ? 21.194 -3.054 -24.686 1.00 31.21 105 GLU A N 1
ATOM 824 C CA . GLU A 1 105 ? 19.913 -3.347 -25.413 1.00 35.59 105 GLU A CA 1
ATOM 825 C C . GLU A 1 105 ? 18.912 -4.128 -24.600 1.00 34.23 105 GLU A C 1
ATOM 826 O O . GLU A 1 105 ? 17.720 -3.956 -24.717 1.00 33.88 105 GLU A O 1
ATOM 832 N N . LYS A 1 106 ? 19.394 -5.066 -23.826 1.00 31.99 106 LYS A N 1
ATOM 833 C CA . LYS A 1 106 ? 18.470 -5.966 -23.167 1.00 33.99 106 LYS A CA 1
ATOM 834 C C . LYS A 1 106 ? 18.301 -5.686 -21.685 1.00 31.91 106 LYS A C 1
ATOM 835 O O . LYS A 1 106 ? 17.578 -6.409 -21.005 1.00 31.04 106 LYS A O 1
ATOM 841 N N . LEU A 1 107 ? 18.941 -4.650 -21.194 1.00 29.92 107 LEU A N 1
ATOM 842 C CA . LEU A 1 107 ? 18.980 -4.377 -19.759 1.00 28.72 107 LEU A CA 1
ATOM 843 C C . LEU A 1 107 ? 17.832 -3.437 -19.438 1.00 29.62 107 LEU A C 1
ATOM 844 O O . LEU A 1 107 ? 18.014 -2.392 -18.815 1.00 28.99 107 LEU A O 1
ATOM 849 N N . THR A 1 108 ? 16.634 -3.844 -19.833 1.00 31.14 108 THR A N 1
ATOM 850 C CA . THR A 1 108 ? 15.503 -2.969 -19.727 1.00 33.59 108 THR A CA 1
ATOM 851 C C . THR A 1 108 ? 15.050 -2.738 -18.263 1.00 32.73 108 THR A C 1
ATOM 852 O O . THR A 1 108 ? 14.150 -1.949 -18.005 1.00 37.29 108 THR A O 1
ATOM 856 N N . ASN A 1 109 ? 15.616 -3.460 -17.319 1.00 31.89 109 ASN A N 1
ATOM 857 C CA . ASN A 1 109 ? 15.222 -3.339 -15.911 1.00 31.44 109 ASN A CA 1
ATOM 858 C C . ASN A 1 109 ? 16.226 -2.532 -15.090 1.00 27.67 109 ASN A C 1
ATOM 859 O O . ASN A 1 109 ? 15.978 -2.279 -13.912 1.00 27.40 109 ASN A O 1
ATOM 864 N N . LEU A 1 110 ? 17.335 -2.122 -15.705 1.00 24.76 110 LEU A N 1
ATOM 865 C CA . LEU A 1 110 ? 18.330 -1.359 -15.061 1.00 23.28 110 LEU A CA 1
ATOM 866 C C . LEU A 1 110 ? 17.806 -0.027 -14.484 1.00 22.82 110 LEU A C 1
ATOM 867 O O . LEU A 1 110 ? 17.238 0.791 -15.217 1.00 23.63 110 LEU A O 1
ATOM 872 N N . THR A 1 111 ? 17.997 0.188 -13.195 1.00 23.21 111 THR A N 1
ATOM 873 C CA . THR A 1 111 ? 17.659 1.460 -12.547 1.00 24.29 111 THR A CA 1
ATOM 874 C C . THR A 1 111 ? 18.885 2.313 -12.230 1.00 22.80 111 THR A C 1
ATOM 875 O O . THR A 1 111 ? 18.783 3.518 -12.259 1.00 22.04 111 THR A O 1
ATOM 879 N N . THR A 1 112 ? 20.065 1.727 -11.989 1.00 21.70 112 THR A N 1
ATOM 880 C CA . THR A 1 112 ? 21.205 2.528 -11.652 1.00 21.45 112 THR A CA 1
ATOM 881 C C . THR A 1 112 ? 22.352 2.052 -12.535 1.00 19.69 112 THR A C 1
ATOM 882 O O . THR A 1 112 ? 22.613 0.857 -12.599 1.00 19.04 112 THR A O 1
ATOM 886 N N . LEU A 1 113 ? 22.968 2.986 -13.221 1.00 17.26 113 LEU A N 1
ATOM 887 C CA . LEU A 1 113 ? 24.112 2.752 -14.061 1.00 17.71 113 LEU A CA 1
ATOM 888 C C . LEU A 1 113 ? 25.201 3.714 -13.717 1.00 17.07 113 LEU A C 1
ATOM 889 O O . LEU A 1 113 ? 25.113 4.959 -13.994 1.00 17.79 113 LEU A O 1
ATOM 894 N N . ASN A 1 114 ? 26.299 3.144 -13.228 1.00 16.51 114 ASN A N 1
ATOM 895 C CA . ASN A 1 114 ? 27.433 3.958 -12.883 1.00 16.48 114 ASN A CA 1
ATOM 896 C C . ASN A 1 114 ? 28.596 3.605 -13.790 1.00 17.17 114 ASN A C 1
ATOM 897 O O . ASN A 1 114 ? 29.213 2.530 -13.673 1.00 17.03 114 ASN A O 1
ATOM 902 N N . LEU A 1 115 ? 28.880 4.522 -14.685 1.00 16.81 115 LEU A N 1
ATOM 903 C CA . LEU A 1 115 ? 30.014 4.427 -15.584 1.00 17.88 115 LEU A CA 1
ATOM 904 C C . LEU A 1 115 ? 31.104 5.456 -15.329 1.00 17.01 115 LEU A C 1
ATOM 905 O O . LEU A 1 115 ? 31.913 5.779 -16.221 1.00 16.80 115 LEU A O 1
ATOM 910 N N . SER A 1 116 ? 31.095 6.032 -14.138 1.00 16.98 116 SER A N 1
ATOM 911 C CA . SER A 1 116 ? 31.964 7.095 -13.867 1.00 15.81 116 SER A CA 1
ATOM 912 C C . SER A 1 116 ? 33.420 6.625 -13.787 1.00 17.00 116 SER A C 1
ATOM 913 O O . SER A 1 116 ? 33.725 5.451 -13.546 1.00 16.29 116 SER A O 1
ATOM 916 N N . ASN A 1 117 ? 34.290 7.562 -14.021 1.00 17.37 117 ASN A N 1
ATOM 917 C CA . ASN A 1 117 ? 35.765 7.349 -13.813 1.00 19.80 117 ASN A CA 1
ATOM 918 C C . ASN A 1 117 ? 36.325 6.230 -14.695 1.00 20.31 117 ASN A C 1
ATOM 919 O O . ASN A 1 117 ? 37.150 5.442 -14.262 1.00 20.21 117 ASN A O 1
ATOM 924 N N . ASN A 1 118 ? 35.807 6.121 -15.919 1.00 19.88 118 ASN A N 1
ATOM 925 C CA . ASN A 1 118 ? 36.365 5.308 -16.917 1.00 20.63 118 ASN A CA 1
ATOM 926 C C . ASN A 1 118 ? 37.109 6.215 -17.872 1.00 22.92 118 ASN A C 1
ATOM 927 O O . ASN A 1 118 ? 37.594 7.314 -17.474 1.00 22.77 118 ASN A O 1
ATOM 932 N N . GLN A 1 119 ? 37.261 5.814 -19.115 1.00 23.45 119 GLN A N 1
ATOM 933 C CA . GLN A 1 119 ? 37.887 6.718 -20.055 1.00 25.09 119 GLN A CA 1
ATOM 934 C C . GLN A 1 119 ? 37.078 6.872 -21.308 1.00 24.04 119 GLN A C 1
ATOM 935 O O . GLN A 1 119 ? 37.630 6.888 -22.410 1.00 22.98 119 GLN A O 1
ATOM 941 N N . LEU A 1 120 ? 35.747 6.970 -21.141 1.00 22.31 120 LEU A N 1
ATOM 942 C CA . LEU A 1 120 ? 34.878 6.924 -22.261 1.00 23.05 120 LEU A CA 1
ATOM 943 C C . LEU A 1 120 ? 35.091 8.157 -23.084 1.00 24.35 120 LEU A C 1
ATOM 944 O O . LEU A 1 120 ? 35.035 9.258 -22.587 1.00 22.73 120 LEU A O 1
ATOM 949 N N . THR A 1 121 ? 35.358 7.932 -24.356 1.00 27.27 121 THR A N 1
ATOM 950 C CA . THR A 1 121 ? 35.590 9.031 -25.307 1.00 30.58 121 THR A CA 1
ATOM 951 C C . THR A 1 121 ? 34.327 9.289 -26.135 1.00 32.47 121 THR A C 1
ATOM 952 O O . THR A 1 121 ? 34.249 10.294 -26.785 1.00 33.33 121 THR A O 1
ATOM 956 N N . SER A 1 122 ? 33.381 8.355 -26.184 1.00 31.09 122 SER A N 1
ATOM 957 C CA . SER A 1 122 ? 32.165 8.626 -26.928 1.00 34.05 122 SER A CA 1
ATOM 958 C C . SER A 1 122 ? 31.076 7.719 -26.408 1.00 31.46 122 SER A C 1
ATOM 959 O O . SER A 1 122 ? 31.356 6.711 -25.773 1.00 30.44 122 SER A O 1
ATOM 962 N N . LEU A 1 123 ? 29.849 8.098 -26.712 1.00 31.61 123 LEU A N 1
ATOM 963 C CA . LEU A 1 123 ? 28.645 7.286 -26.477 1.00 30.97 123 LEU A CA 1
ATOM 964 C C . LEU A 1 123 ? 28.025 6.991 -27.826 1.00 31.88 123 LEU A C 1
ATOM 965 O O . LEU A 1 123 ? 27.654 7.929 -28.553 1.00 33.78 123 LEU A O 1
ATOM 970 N N . PRO A 1 124 ? 27.916 5.726 -28.189 1.00 31.46 124 PRO A N 1
ATOM 971 C CA . PRO A 1 124 ? 27.218 5.425 -29.434 1.00 34.62 124 PRO A CA 1
ATOM 972 C C . PRO A 1 124 ? 25.781 5.926 -29.425 1.00 35.39 124 PRO A C 1
ATOM 973 O O . PRO A 1 124 ? 25.161 6.053 -28.379 1.00 32.28 124 PRO A O 1
ATOM 977 N N . GLN A 1 125 ? 25.292 6.243 -30.612 1.00 40.84 125 GLN A N 1
ATOM 978 C CA . GLN A 1 125 ? 23.881 6.543 -30.812 1.00 44.22 125 GLN A CA 1
ATOM 979 C C . GLN A 1 125 ? 23.034 5.349 -30.306 1.00 41.24 125 GLN A C 1
ATOM 980 O O . GLN A 1 125 ? 23.304 4.181 -30.637 1.00 42.25 125 GLN A O 1
ATOM 986 N N . GLY A 1 126 ? 22.053 5.649 -29.470 1.00 37.60 126 GLY A N 1
ATOM 987 C CA . GLY A 1 126 ? 21.110 4.631 -29.033 1.00 35.20 126 GLY A CA 1
ATOM 988 C C . GLY A 1 126 ? 21.649 3.749 -27.950 1.00 30.85 126 GLY A C 1
ATOM 989 O O . GLY A 1 126 ? 20.989 2.806 -27.572 1.00 29.37 126 GLY A O 1
ATOM 990 N N . VAL A 1 127 ? 22.814 4.093 -27.359 1.00 28.14 127 VAL A N 1
ATOM 991 C CA . VAL A 1 127 ? 23.390 3.223 -26.378 1.00 26.13 127 VAL A CA 1
ATOM 992 C C . VAL A 1 127 ? 22.488 3.028 -25.124 1.00 25.00 127 VAL A C 1
ATOM 993 O O . VAL A 1 127 ? 22.587 1.989 -24.438 1.00 24.30 127 VAL A O 1
ATOM 997 N N . PHE A 1 128 ? 21.634 4.013 -24.821 1.00 24.59 128 PHE A N 1
ATOM 998 C CA . PHE A 1 128 ? 20.768 3.972 -23.663 1.00 24.66 128 PHE A CA 1
ATOM 999 C C . PHE A 1 128 ? 19.268 3.902 -24.056 1.00 27.09 128 PHE A C 1
ATOM 1000 O O . PHE A 1 128 ? 18.442 4.111 -23.204 1.00 26.81 128 PHE A O 1
ATOM 1008 N N . GLU A 1 129 ? 18.985 3.572 -25.301 1.00 30.09 129 GLU A N 1
ATOM 1009 C CA . GLU A 1 129 ? 17.657 3.557 -25.913 1.00 34.22 129 GLU A CA 1
ATOM 1010 C C . GLU A 1 129 ? 16.661 2.689 -25.157 1.00 34.20 129 GLU A C 1
ATOM 1011 O O . GLU A 1 129 ? 15.476 3.010 -25.113 1.00 35.10 129 GLU A O 1
ATOM 1017 N N . ARG A 1 130 ? 17.112 1.582 -24.594 1.00 32.12 130 ARG A N 1
ATOM 1018 C CA . ARG A 1 130 ? 16.168 0.645 -23.981 1.00 33.57 130 ARG A CA 1
ATOM 1019 C C . ARG A 1 130 ? 16.095 0.742 -22.476 1.00 31.61 130 ARG A C 1
ATOM 1020 O O . ARG A 1 130 ? 15.446 -0.067 -21.860 1.00 31.28 130 ARG A O 1
ATOM 1028 N N . LEU A 1 131 ? 16.780 1.713 -21.870 1.00 28.97 131 LEU A N 1
ATOM 1029 C CA . LEU A 1 131 ? 16.851 1.803 -20.426 1.00 27.51 131 LEU A CA 1
ATOM 1030 C C . LEU A 1 131 ? 15.730 2.618 -19.810 1.00 28.24 131 LEU A C 1
ATOM 1031 O O . LEU A 1 131 ? 15.985 3.585 -19.100 1.00 25.81 131 LEU A O 1
ATOM 1036 N N . ALA A 1 132 ? 14.500 2.158 -20.017 1.00 31.65 132 ALA A N 1
ATOM 1037 C CA . ALA A 1 132 ? 13.327 2.896 -19.606 1.00 33.64 132 ALA A CA 1
ATOM 1038 C C . ALA A 1 132 ? 13.178 3.004 -18.100 1.00 33.59 132 ALA A C 1
ATOM 1039 O O . ALA A 1 132 ? 12.469 3.905 -17.609 1.00 35.12 132 ALA A O 1
ATOM 1041 N N . SER A 1 133 ? 13.758 2.070 -17.365 1.00 31.42 133 SER A N 1
ATOM 1042 C CA . SER A 1 133 ? 13.666 2.129 -15.931 1.00 30.53 133 SER A CA 1
ATOM 1043 C C . SER A 1 133 ? 14.765 2.937 -15.271 1.00 26.67 133 SER A C 1
ATOM 1044 O O . SER A 1 133 ? 14.715 3.138 -14.052 1.00 25.81 133 SER A O 1
ATOM 1047 N N . LEU A 1 134 ? 15.734 3.453 -16.027 1.00 24.75 134 LEU A N 1
ATOM 1048 C CA . LEU A 1 134 ? 16.882 4.043 -15.416 1.00 22.96 134 LEU A CA 1
ATOM 1049 C C . LEU A 1 134 ? 16.524 5.267 -14.605 1.00 22.47 134 LEU A C 1
ATOM 1050 O O . LEU A 1 134 ? 15.897 6.164 -15.119 1.00 22.02 134 LEU A O 1
ATOM 1055 N N . THR A 1 135 ? 16.955 5.302 -13.349 1.00 21.68 135 THR A N 1
ATOM 1056 C CA . THR A 1 135 ? 16.780 6.491 -12.542 1.00 22.47 135 THR A CA 1
ATOM 1057 C C . THR A 1 135 ? 18.079 7.228 -12.246 1.00 21.66 135 THR A C 1
ATOM 1058 O O . THR A 1 135 ? 18.033 8.421 -12.090 1.00 20.70 135 THR A O 1
ATOM 1062 N N . THR A 1 136 ? 19.233 6.553 -12.255 1.00 20.29 136 THR A N 1
ATOM 1063 C CA . THR A 1 136 ? 20.491 7.223 -11.995 1.00 21.99 136 THR A CA 1
ATOM 1064 C C . THR A 1 136 ? 21.466 6.856 -13.078 1.00 20.53 136 THR A C 1
ATOM 1065 O O . THR A 1 136 ? 21.662 5.647 -13.341 1.00 18.32 136 THR A O 1
ATOM 1069 N N . LEU A 1 137 ? 22.088 7.860 -13.701 1.00 19.31 137 LEU A N 1
ATOM 1070 C CA . LEU A 1 137 ? 23.080 7.628 -14.701 1.00 18.86 137 LEU A CA 1
ATOM 1071 C C . LEU A 1 137 ? 24.266 8.484 -14.305 1.00 18.11 137 LEU A C 1
ATOM 1072 O O . LEU A 1 137 ? 24.161 9.737 -14.261 1.00 18.78 137 LEU A O 1
ATOM 1077 N N . ASN A 1 138 ? 25.378 7.840 -14.017 1.00 16.11 138 ASN A N 1
ATOM 1078 C CA . ASN A 1 138 ? 26.579 8.559 -13.717 1.00 15.88 138 ASN A CA 1
ATOM 1079 C C . ASN A 1 138 ? 27.633 8.345 -14.795 1.00 16.00 138 ASN A C 1
ATOM 1080 O O . ASN A 1 138 ? 28.149 7.238 -14.946 1.00 16.27 138 ASN A O 1
ATOM 1085 N N . LEU A 1 139 ? 27.925 9.391 -15.547 1.00 14.80 139 LEU A N 1
ATOM 1086 C CA . LEU A 1 139 ? 28.935 9.412 -16.602 1.00 16.31 139 LEU A CA 1
ATOM 1087 C C . LEU A 1 139 ? 30.138 10.321 -16.301 1.00 15.26 139 LEU A C 1
ATOM 1088 O O . LEU A 1 139 ? 30.872 10.698 -17.193 1.00 16.04 139 LEU A O 1
ATOM 1093 N N . SER A 1 140 ? 30.277 10.692 -15.059 1.00 15.24 140 SER A N 1
ATOM 1094 C CA . SER A 1 140 ? 31.267 11.618 -14.646 1.00 16.22 140 SER A CA 1
ATOM 1095 C C . SER A 1 140 ? 32.644 11.061 -14.753 1.00 17.11 140 SER A C 1
ATOM 1096 O O . SER A 1 140 ? 32.826 9.849 -14.739 1.00 16.76 140 SER A O 1
ATOM 1099 N N . ASN A 1 141 ? 33.594 11.953 -14.928 1.00 17.80 141 ASN A N 1
ATOM 1100 C CA . ASN A 1 141 ? 35.020 11.671 -14.891 1.00 19.70 141 ASN A CA 1
ATOM 1101 C C . ASN A 1 141 ? 35.386 10.746 -16.041 1.00 19.34 141 ASN A C 1
ATOM 1102 O O . ASN A 1 141 ? 36.098 9.780 -15.839 1.00 18.78 141 ASN A O 1
ATOM 1107 N N . ASN A 1 142 ? 34.831 11.019 -17.210 1.00 18.08 142 ASN A N 1
ATOM 1108 C CA . ASN A 1 142 ? 35.206 10.334 -18.420 1.00 19.34 142 ASN A CA 1
ATOM 1109 C C . ASN A 1 142 ? 35.875 11.317 -19.363 1.00 20.84 142 ASN A C 1
ATOM 1110 O O . ASN A 1 142 ? 36.365 12.341 -18.898 1.00 22.25 142 ASN A O 1
ATOM 1115 N N . GLN A 1 143 ? 35.934 11.017 -20.644 1.00 21.98 143 GLN A N 1
ATOM 1116 C CA . GLN A 1 143 ? 36.580 11.883 -21.617 1.00 24.46 143 GLN A CA 1
ATOM 1117 C C . GLN A 1 143 ? 35.643 12.328 -22.697 1.00 23.54 143 GLN A C 1
ATOM 1118 O O . GLN A 1 143 ? 36.022 12.487 -23.849 1.00 23.42 143 GLN A O 1
ATOM 1124 N N . LEU A 1 144 ? 34.417 12.569 -22.317 1.00 21.91 144 LEU A N 1
ATOM 1125 C CA . LEU A 1 144 ? 33.403 12.832 -23.305 1.00 22.53 144 LEU A CA 1
ATOM 1126 C C . LEU A 1 144 ? 33.540 14.226 -23.776 1.00 23.31 144 LEU A C 1
ATOM 1127 O O . LEU A 1 144 ? 33.707 15.147 -22.969 1.00 23.32 144 LEU A O 1
ATOM 1132 N N . THR A 1 145 ? 33.454 14.414 -25.072 1.00 25.37 145 THR A N 1
ATOM 1133 C CA . THR A 1 145 ? 33.561 15.753 -25.633 1.00 27.88 145 THR A CA 1
ATOM 1134 C C . THR A 1 145 ? 32.268 16.242 -26.301 1.00 29.26 145 THR A C 1
ATOM 1135 O O . THR A 1 145 ? 32.030 17.413 -26.405 1.00 29.19 145 THR A O 1
ATOM 1139 N N . SER A 1 146 ? 31.457 15.330 -26.778 1.00 30.29 146 SER A N 1
ATOM 1140 C CA . SER A 1 146 ? 30.143 15.665 -27.295 1.00 31.48 146 SER A CA 1
ATOM 1141 C C . SER A 1 146 ? 29.219 14.509 -26.993 1.00 31.70 146 SER A C 1
ATOM 1142 O O . SER A 1 146 ? 29.641 13.422 -26.542 1.00 29.33 146 SER A O 1
ATOM 1145 N N . LEU A 1 147 ? 27.945 14.792 -27.181 1.00 31.85 147 LEU A N 1
ATOM 1146 C CA . LEU A 1 147 ? 26.868 13.810 -26.940 1.00 31.37 147 LEU A CA 1
ATOM 1147 C C . LEU A 1 147 ? 26.044 13.641 -28.235 1.00 33.06 147 LEU A C 1
ATOM 1148 O O . LEU A 1 147 ? 25.701 14.615 -28.902 1.00 32.38 147 LEU A O 1
ATOM 1153 N N . PRO A 1 148 ? 25.738 12.420 -28.600 1.00 33.17 148 PRO A N 1
ATOM 1154 C CA . PRO A 1 148 ? 24.789 12.331 -29.696 1.00 36.11 148 PRO A CA 1
ATOM 1155 C C . PRO A 1 148 ? 23.463 12.946 -29.294 1.00 37.00 148 PRO A C 1
ATOM 1156 O O . PRO A 1 148 ? 23.083 12.951 -28.134 1.00 33.22 148 PRO A O 1
ATOM 1160 N N . GLN A 1 149 ? 22.820 13.544 -30.278 1.00 41.62 149 GLN A N 1
ATOM 1161 C CA . GLN A 1 149 ? 21.445 13.915 -30.186 1.00 44.25 149 GLN A CA 1
ATOM 1162 C C . GLN A 1 149 ? 20.693 12.598 -29.894 1.00 42.79 149 GLN A C 1
ATOM 1163 O O . GLN A 1 149 ? 20.953 11.465 -30.474 1.00 44.03 149 GLN A O 1
ATOM 1169 N N . GLY A 1 150 ? 19.775 12.734 -28.972 1.00 38.86 150 GLY A N 1
ATOM 1170 C CA . GLY A 1 150 ? 18.900 11.645 -28.688 1.00 37.18 150 GLY A CA 1
ATOM 1171 C C . GLY A 1 150 ? 19.440 10.713 -27.652 1.00 33.04 150 GLY A C 1
ATOM 1172 O O . GLY A 1 150 ? 18.731 9.800 -27.279 1.00 31.70 150 GLY A O 1
ATOM 1173 N N . VAL A 1 151 ? 20.673 10.942 -27.149 1.00 30.11 151 VAL A N 1
ATOM 1174 C CA . VAL A 1 151 ? 21.325 9.978 -26.299 1.00 27.88 151 VAL A CA 1
ATOM 1175 C C . VAL A 1 151 ? 20.556 9.689 -25.002 1.00 26.03 151 VAL A C 1
ATOM 1176 O O . VAL A 1 151 ? 20.649 8.592 -24.463 1.00 24.90 151 VAL A O 1
ATOM 1180 N N . PHE A 1 152 ? 19.853 10.684 -24.492 1.00 25.05 152 PHE A N 1
ATOM 1181 C CA . PHE A 1 152 ? 19.080 10.506 -23.266 1.00 24.84 152 PHE A CA 1
ATOM 1182 C C . PHE A 1 152 ? 17.564 10.542 -23.556 1.00 26.93 152 PHE A C 1
ATOM 1183 O O . PHE A 1 152 ? 16.794 10.705 -22.662 1.00 26.89 152 PHE A O 1
ATOM 1191 N N . GLU A 1 153 ? 17.168 10.376 -24.794 1.00 29.24 153 GLU A N 1
ATOM 1192 C CA . GLU A 1 153 ? 15.803 10.642 -25.204 1.00 34.00 153 GLU A CA 1
ATOM 1193 C C . GLU A 1 153 ? 14.714 9.722 -24.589 1.00 33.51 153 GLU A C 1
ATOM 1194 O O . GLU A 1 153 ? 13.527 10.090 -24.496 1.00 34.90 153 GLU A O 1
ATOM 1200 N N . ARG A 1 154 ? 15.102 8.519 -24.240 1.00 31.99 154 ARG A N 1
ATOM 1201 C CA . ARG A 1 154 ? 14.187 7.536 -23.687 1.00 33.48 154 ARG A CA 1
ATOM 1202 C C . ARG A 1 154 ? 14.298 7.418 -22.163 1.00 30.06 154 ARG A C 1
ATOM 1203 O O . ARG A 1 154 ? 13.726 6.540 -21.572 1.00 30.18 154 ARG A O 1
ATOM 1211 N N . LEU A 1 155 ? 15.131 8.204 -21.532 1.00 27.48 155 LEU A N 1
ATOM 1212 C CA . LEU A 1 155 ? 15.396 8.026 -20.109 1.00 25.59 155 LEU A CA 1
ATOM 1213 C C . LEU A 1 155 ? 14.437 8.888 -19.299 1.00 26.49 155 LEU A C 1
ATOM 1214 O O . LEU A 1 155 ? 14.844 9.693 -18.452 1.00 24.43 155 LEU A O 1
ATOM 1219 N N . THR A 1 156 ? 13.151 8.617 -19.470 1.00 29.07 156 THR A N 1
ATOM 1220 C CA . THR A 1 156 ? 12.171 9.487 -18.874 1.00 31.42 156 THR A CA 1
ATOM 1221 C C . THR A 1 156 ? 12.044 9.310 -17.345 1.00 30.93 156 THR A C 1
ATOM 1222 O O . THR A 1 156 ? 11.530 10.206 -16.644 1.00 31.63 156 THR A O 1
ATOM 1226 N N . ASN A 1 157 ? 12.517 8.184 -16.823 1.00 28.97 157 ASN A N 1
ATOM 1227 C CA . ASN A 1 157 ? 12.518 7.970 -15.369 1.00 27.90 157 ASN A CA 1
ATOM 1228 C C . ASN A 1 157 ? 13.749 8.541 -14.643 1.00 24.85 157 ASN A C 1
ATOM 1229 O O . ASN A 1 157 ? 13.873 8.411 -13.417 1.00 23.52 157 ASN A O 1
ATOM 1234 N N . LEU A 1 158 ? 14.684 9.146 -15.396 1.00 22.82 158 LEU A N 1
ATOM 1235 C CA . LEU A 1 158 ? 15.945 9.528 -14.851 1.00 21.94 158 LEU A CA 1
ATOM 1236 C C . LEU A 1 158 ? 15.710 10.638 -13.818 1.00 22.08 158 LEU A C 1
ATOM 1237 O O . LEU A 1 158 ? 14.985 11.620 -14.102 1.00 23.12 158 LEU A O 1
ATOM 1242 N N . THR A 1 159 ? 16.252 10.457 -12.638 1.00 21.65 159 THR A N 1
ATOM 1243 C CA . THR A 1 159 ? 16.221 11.516 -11.614 1.00 22.88 159 THR A CA 1
ATOM 1244 C C . THR A 1 159 ? 17.551 12.161 -11.400 1.00 21.70 159 THR A C 1
ATOM 1245 O O . THR A 1 159 ? 17.615 13.319 -10.989 1.00 20.65 159 THR A O 1
ATOM 1249 N N . THR A 1 160 ? 18.630 11.403 -11.615 1.00 21.01 160 THR A N 1
ATOM 1250 C CA . THR A 1 160 ? 19.954 11.911 -11.443 1.00 20.68 160 THR A CA 1
ATOM 1251 C C . THR A 1 160 ? 20.792 11.661 -12.663 1.00 19.72 160 THR A C 1
ATOM 1252 O O . THR A 1 160 ? 20.871 10.536 -13.090 1.00 19.05 160 THR A O 1
ATOM 1256 N N . LEU A 1 161 ? 21.446 12.704 -13.190 1.00 18.70 161 LEU A N 1
ATOM 1257 C CA . LEU A 1 161 ? 22.361 12.600 -14.320 1.00 18.50 161 LEU A CA 1
ATOM 1258 C C . LEU A 1 161 ? 23.622 13.356 -13.996 1.00 18.15 161 LEU A C 1
ATOM 1259 O O . LEU A 1 161 ? 23.606 14.584 -13.760 1.00 17.56 161 LEU A O 1
ATOM 1264 N N . ASN A 1 162 ? 24.737 12.644 -13.980 1.00 17.03 162 ASN A N 1
ATOM 1265 C CA . ASN A 1 162 ? 25.964 13.265 -13.595 1.00 17.16 162 ASN A CA 1
ATOM 1266 C C . ASN A 1 162 ? 26.906 13.161 -14.831 1.00 17.74 162 ASN A C 1
ATOM 1267 O O . ASN A 1 162 ? 27.325 12.064 -15.211 1.00 17.49 162 ASN A O 1
ATOM 1272 N N . LEU A 1 163 ? 27.214 14.314 -15.437 1.00 17.15 163 LEU A N 1
ATOM 1273 C CA . LEU A 1 163 ? 28.122 14.445 -16.554 1.00 17.63 163 LEU A CA 1
ATOM 1274 C C . LEU A 1 163 ? 29.334 15.297 -16.234 1.00 16.63 163 LEU A C 1
ATOM 1275 O O . LEU A 1 163 ? 30.026 15.768 -17.143 1.00 16.93 163 LEU A O 1
ATOM 1280 N N . SER A 1 164 ? 29.642 15.381 -14.960 1.00 16.59 164 SER A N 1
ATOM 1281 C CA . SER A 1 164 ? 30.615 16.287 -14.508 1.00 17.02 164 SER A CA 1
ATOM 1282 C C . SER A 1 164 ? 31.979 15.744 -14.874 1.00 17.34 164 SER A C 1
ATOM 1283 O O . SER A 1 164 ? 32.188 14.496 -15.032 1.00 16.70 164 SER A O 1
ATOM 1286 N N . ASN A 1 165 ? 32.929 16.644 -14.969 1.00 17.79 165 ASN A N 1
ATOM 1287 C CA . ASN A 1 165 ? 34.303 16.211 -15.183 1.00 19.59 165 ASN A CA 1
ATOM 1288 C C . ASN A 1 165 ? 34.507 15.403 -16.470 1.00 19.51 165 ASN A C 1
ATOM 1289 O O . ASN A 1 165 ? 35.150 14.366 -16.487 1.00 19.58 165 ASN A O 1
ATOM 1294 N N . ASN A 1 166 ? 33.980 15.912 -17.563 1.00 19.25 166 ASN A N 1
ATOM 1295 C CA . ASN A 1 166 ? 34.252 15.383 -18.852 1.00 19.97 166 ASN A CA 1
ATOM 1296 C C . ASN A 1 166 ? 34.873 16.550 -19.559 1.00 22.38 166 ASN A C 1
ATOM 1297 O O . ASN A 1 166 ? 35.407 17.439 -18.900 1.00 23.41 166 ASN A O 1
ATOM 1302 N N . GLN A 1 167 ? 34.920 16.518 -20.879 1.00 22.98 167 GLN A N 1
ATOM 1303 C CA . GLN A 1 167 ? 35.430 17.642 -21.593 1.00 25.76 167 GLN A CA 1
ATOM 1304 C C . GLN A 1 167 ? 34.395 18.144 -22.552 1.00 24.60 167 GLN A C 1
ATOM 1305 O O . GLN A 1 167 ? 34.715 18.483 -23.651 1.00 24.98 167 GLN A O 1
ATOM 1311 N N . LEU A 1 168 ? 33.141 18.177 -22.101 1.00 22.88 168 LEU A N 1
ATOM 1312 C CA . LEU A 1 168 ? 32.068 18.607 -22.976 1.00 23.54 168 LEU A CA 1
ATOM 1313 C C . LEU A 1 168 ? 32.184 20.059 -23.362 1.00 24.26 168 LEU A C 1
ATOM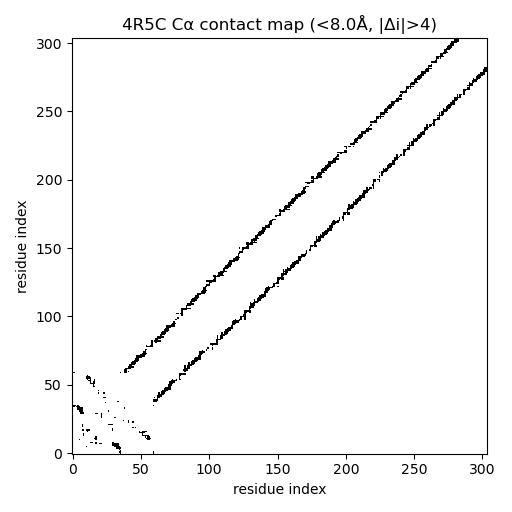 1314 O O . LEU A 1 168 ? 32.270 20.933 -22.529 1.00 23.05 168 LEU A O 1
ATOM 1319 N N . THR A 1 169 ? 32.148 20.303 -24.642 1.00 26.47 169 THR A N 1
ATOM 1320 C CA . THR A 1 169 ? 32.308 21.646 -25.168 1.00 29.37 169 THR A CA 1
ATOM 1321 C C . THR A 1 169 ? 30.979 22.208 -25.681 1.00 31.15 169 THR A C 1
ATOM 1322 O O . THR A 1 169 ? 30.858 23.408 -25.926 1.00 32.46 169 THR A O 1
ATOM 1326 N N . SER A 1 170 ? 29.988 21.354 -25.810 1.00 30.70 170 SER A N 1
ATOM 1327 C CA . SER A 1 170 ? 28.668 21.832 -26.106 1.00 32.81 170 SER A CA 1
ATOM 1328 C C . SER A 1 170 ? 27.612 20.838 -25.682 1.00 32.32 170 SER A C 1
ATOM 1329 O O . SER A 1 170 ? 27.891 19.689 -25.365 1.00 31.40 170 SER A O 1
ATOM 1332 N N . LEU A 1 171 ? 26.371 21.300 -25.643 1.00 33.80 171 LEU A N 1
ATOM 1333 C CA . LEU A 1 171 ? 25.247 20.402 -25.427 1.00 33.45 171 LEU A CA 1
ATOM 1334 C C . LEU A 1 171 ? 24.305 20.595 -26.611 1.00 36.41 171 LEU A C 1
ATOM 1335 O O . LEU A 1 171 ? 23.936 21.751 -26.898 1.00 38.44 171 LEU A O 1
ATOM 1340 N N . PRO A 1 172 ? 23.878 19.499 -27.262 1.00 36.40 172 PRO A N 1
ATOM 1341 C CA . PRO A 1 172 ? 22.874 19.650 -28.335 1.00 38.03 172 PRO A CA 1
ATOM 1342 C C . PRO A 1 172 ? 21.552 20.227 -27.823 1.00 37.96 172 PRO A C 1
ATOM 1343 O O . PRO A 1 172 ? 21.136 19.942 -26.715 1.00 34.43 172 PRO A O 1
ATOM 1347 N N . GLN A 1 173 ? 20.947 21.103 -28.619 1.00 41.78 173 GLN A N 1
ATOM 1348 C CA . GLN A 1 173 ? 19.571 21.512 -28.407 1.00 44.33 173 GLN A CA 1
ATOM 1349 C C . GLN A 1 173 ? 18.803 20.188 -28.254 1.00 42.98 173 GLN A C 1
ATOM 1350 O O . GLN A 1 173 ? 18.994 19.212 -29.034 1.00 43.89 173 GLN A O 1
ATOM 1356 N N . GLY A 1 174 ? 18.012 20.112 -27.203 1.00 39.21 174 GLY A N 1
ATOM 1357 C CA . GLY A 1 174 ? 17.090 18.994 -27.066 1.00 37.98 174 GLY A CA 1
ATOM 1358 C C . GLY A 1 174 ? 17.634 17.846 -26.261 1.00 34.55 174 GLY A C 1
ATOM 1359 O O . GLY A 1 174 ? 16.916 16.888 -26.013 1.00 33.92 174 GLY A O 1
ATOM 1360 N N . VAL A 1 175 ? 18.885 17.933 -25.814 1.00 31.55 175 VAL A N 1
ATOM 1361 C CA . VAL A 1 175 ? 19.526 16.771 -25.250 1.00 30.28 175 VAL A CA 1
ATOM 1362 C C . VAL A 1 175 ? 18.853 16.330 -23.923 1.00 28.18 175 VAL A C 1
ATOM 1363 O O . VAL A 1 175 ? 18.941 15.175 -23.535 1.00 27.87 175 VAL A O 1
ATOM 1367 N N . PHE A 1 176 ? 18.238 17.247 -23.217 1.00 27.01 176 PHE A N 1
ATOM 1368 C CA . PHE A 1 176 ? 17.567 16.908 -21.961 1.00 27.18 176 PHE A CA 1
ATOM 1369 C C . PHE A 1 176 ? 16.056 17.023 -22.056 1.00 30.09 176 PHE A C 1
ATOM 1370 O O . PHE A 1 176 ? 15.380 16.963 -21.052 1.00 31.23 176 PHE A O 1
ATOM 1378 N N . GLU A 1 177 ? 15.549 17.152 -23.256 1.00 32.98 177 GLU A N 1
ATOM 1379 C CA . GLU A 1 177 ? 14.165 17.521 -23.519 1.00 37.81 177 GLU A CA 1
ATOM 1380 C C . GLU A 1 177 ? 13.148 16.565 -22.918 1.00 36.13 177 GLU A C 1
ATOM 1381 O O . GLU A 1 177 ? 12.053 16.965 -22.587 1.00 36.03 177 GLU A O 1
ATOM 1387 N N . ARG A 1 178 ? 13.470 15.304 -22.816 1.00 33.31 178 ARG A N 1
ATOM 1388 C CA . ARG A 1 178 ? 12.503 14.351 -22.297 1.00 34.33 178 ARG A CA 1
ATOM 1389 C C . ARG A 1 178 ? 12.727 13.963 -20.826 1.00 30.36 178 ARG A C 1
ATOM 1390 O O . ARG A 1 178 ? 12.046 13.093 -20.313 1.00 28.99 178 ARG A O 1
ATOM 1398 N N . LEU A 1 179 ? 13.680 14.594 -20.158 1.00 27.76 179 LEU A N 1
ATOM 1399 C CA . LEU A 1 179 ? 14.010 14.240 -18.775 1.00 26.01 179 LEU A CA 1
ATOM 1400 C C . LEU A 1 179 ? 13.166 14.999 -17.733 1.00 27.07 179 LEU A C 1
ATOM 1401 O O . LEU A 1 179 ? 13.701 15.703 -16.867 1.00 25.30 179 LEU A O 1
ATOM 1406 N N . THR A 1 180 ? 11.871 14.773 -17.806 1.00 29.71 180 THR A N 1
ATOM 1407 C CA . THR A 1 180 ? 10.922 15.533 -17.033 1.00 32.35 180 THR A CA 1
ATOM 1408 C C . THR A 1 180 ? 10.872 15.115 -15.575 1.00 31.70 180 THR A C 1
ATOM 1409 O O . THR A 1 180 ? 10.251 15.808 -14.772 1.00 33.35 180 THR A O 1
ATOM 1413 N N . ASN A 1 181 ? 11.549 14.022 -15.223 1.00 29.33 181 ASN A N 1
ATOM 1414 C CA . ASN A 1 181 ? 11.656 13.636 -13.837 1.00 28.00 181 ASN A CA 1
ATOM 1415 C C . ASN A 1 181 ? 12.984 13.947 -13.239 1.00 25.33 181 ASN A C 1
ATOM 1416 O O . ASN A 1 181 ? 13.215 13.669 -12.078 1.00 24.49 181 ASN A O 1
ATOM 1421 N N . LEU A 1 182 ? 13.878 14.565 -14.006 1.00 24.21 182 LEU A N 1
ATOM 1422 C CA . LEU A 1 182 ? 15.184 14.843 -13.520 1.00 22.46 182 LEU A CA 1
ATOM 1423 C C . LEU A 1 182 ? 15.212 15.868 -12.370 1.00 22.55 182 LEU A C 1
ATOM 1424 O O . LEU A 1 182 ? 14.667 16.929 -12.472 1.00 23.80 182 LEU A O 1
ATOM 1429 N N . THR A 1 183 ? 15.860 15.524 -11.277 1.00 22.22 183 THR A N 1
ATOM 1430 C CA . THR A 1 183 ? 15.940 16.396 -10.122 1.00 23.29 183 THR A CA 1
ATOM 1431 C C . THR A 1 183 ? 17.339 16.947 -9.917 1.00 22.06 183 THR A C 1
ATOM 1432 O O . THR A 1 183 ? 17.487 18.002 -9.297 1.00 20.92 183 THR A O 1
ATOM 1436 N N . THR A 1 184 ? 18.378 16.191 -10.346 1.00 20.92 184 THR A N 1
ATOM 1437 C CA . THR A 1 184 ? 19.736 16.629 -10.181 1.00 21.29 184 THR A CA 1
ATOM 1438 C C . THR A 1 184 ? 20.436 16.495 -11.489 1.00 20.07 184 THR A C 1
ATOM 1439 O O . THR A 1 184 ? 20.421 15.393 -12.079 1.00 18.49 184 THR A O 1
ATOM 1443 N N . LEU A 1 185 ? 21.091 17.573 -11.897 1.00 19.20 185 LEU A N 1
ATOM 1444 C CA . LEU A 1 185 ? 21.922 17.574 -13.088 1.00 18.85 185 LEU A CA 1
ATOM 1445 C C . LEU A 1 185 ? 23.287 18.194 -12.808 1.00 18.33 185 LEU A C 1
ATOM 1446 O O . LEU A 1 185 ? 23.376 19.351 -12.420 1.00 18.40 185 LEU A O 1
ATOM 1451 N N . ASN A 1 186 ? 24.341 17.417 -12.956 1.00 17.53 186 ASN A N 1
ATOM 1452 C CA . ASN A 1 186 ? 25.680 17.896 -12.774 1.00 17.53 186 ASN A CA 1
ATOM 1453 C C . ASN A 1 186 ? 26.452 17.938 -14.040 1.00 17.86 186 ASN A C 1
ATOM 1454 O O . ASN A 1 186 ? 26.766 16.928 -14.652 1.00 17.00 186 ASN A O 1
ATOM 1459 N N . LEU A 1 187 ? 26.743 19.173 -14.453 1.00 17.51 187 LEU A N 1
ATOM 1460 C CA . LEU A 1 187 ? 27.565 19.468 -15.587 1.00 18.51 187 LEU A CA 1
ATOM 1461 C C . LEU A 1 187 ? 28.833 20.236 -15.261 1.00 18.36 187 LEU A C 1
ATOM 1462 O O . LEU A 1 187 ? 29.457 20.823 -16.169 1.00 19.47 187 LEU A O 1
ATOM 1467 N N . SER A 1 188 ? 29.269 20.196 -14.010 1.00 18.60 188 SER A N 1
ATOM 1468 C CA . SER A 1 188 ? 30.428 20.903 -13.597 1.00 19.98 188 SER A CA 1
ATOM 1469 C C . SER A 1 188 ? 31.701 20.361 -14.218 1.00 20.45 188 SER A C 1
ATOM 1470 O O . SER A 1 188 ? 31.783 19.166 -14.581 1.00 19.76 188 SER A O 1
ATOM 1473 N N . ASN A 1 189 ? 32.698 21.204 -14.337 1.00 20.78 189 ASN A N 1
ATOM 1474 C CA . ASN A 1 189 ? 34.017 20.768 -14.684 1.00 23.29 189 ASN A CA 1
ATOM 1475 C C . ASN A 1 189 ? 34.038 20.183 -16.094 1.00 22.86 189 ASN A C 1
ATOM 1476 O O . ASN A 1 189 ? 34.677 19.191 -16.311 1.00 21.83 189 ASN A O 1
ATOM 1481 N N . ASN A 1 190 ? 33.365 20.846 -17.012 1.00 22.13 190 ASN A N 1
ATOM 1482 C CA . ASN A 1 190 ? 33.464 20.559 -18.415 1.00 22.87 190 ASN A CA 1
ATOM 1483 C C . ASN A 1 190 ? 34.109 21.738 -19.159 1.00 25.46 190 ASN A C 1
ATOM 1484 O O . ASN A 1 190 ? 34.813 22.528 -18.534 1.00 26.78 190 ASN A O 1
ATOM 1489 N N . GLN A 1 191 ? 33.865 21.892 -20.451 1.00 26.38 191 GLN A N 1
ATOM 1490 C CA . GLN A 1 191 ? 34.358 23.034 -21.143 1.00 30.29 191 GLN A CA 1
ATOM 1491 C C . GLN A 1 191 ? 33.241 23.765 -21.835 1.00 29.31 191 GLN A C 1
ATOM 1492 O O . GLN A 1 191 ? 33.401 24.258 -22.951 1.00 30.51 191 GLN A O 1
ATOM 1498 N N . LEU A 1 192 ? 32.128 23.889 -21.137 1.00 27.04 192 LEU A N 1
ATOM 1499 C CA . LEU A 1 192 ? 30.949 24.506 -21.695 1.00 27.32 192 LEU A CA 1
ATOM 1500 C C . LEU A 1 192 ? 31.089 26.022 -21.695 1.00 28.47 192 LEU A C 1
ATOM 1501 O O . LEU A 1 192 ? 31.639 26.619 -20.769 1.00 26.58 192 LEU A O 1
ATOM 1506 N N . THR A 1 193 ? 30.673 26.629 -22.782 1.00 30.41 193 THR A N 1
ATOM 1507 C CA . THR A 1 193 ? 30.713 28.072 -22.894 1.00 33.61 193 THR A CA 1
ATOM 1508 C C . THR A 1 193 ? 29.281 28.424 -23.310 1.00 36.23 193 THR A C 1
ATOM 1509 O O . THR A 1 193 ? 28.424 28.626 -22.446 1.00 37.49 193 THR A O 1
ATOM 1513 N N . SER A 1 194 ? 28.967 28.427 -24.586 1.00 40.62 194 SER A N 1
ATOM 1514 C CA . SER A 1 194 ? 27.566 28.718 -24.965 1.00 42.78 194 SER A CA 1
ATOM 1515 C C . SER A 1 194 ? 26.627 27.521 -24.627 1.00 42.28 194 SER A C 1
ATOM 1516 O O . SER A 1 194 ? 27.031 26.335 -24.634 1.00 41.38 194 SER A O 1
ATOM 1519 N N . LEU A 1 195 ? 25.397 27.850 -24.253 1.00 42.33 195 LEU A N 1
ATOM 1520 C CA . LEU A 1 195 ? 24.317 26.879 -24.012 1.00 42.38 195 LEU A CA 1
ATOM 1521 C C . LEU A 1 195 ? 23.138 27.241 -24.894 1.00 41.59 195 LEU A C 1
ATOM 1522 O O . LEU A 1 195 ? 22.778 28.379 -24.965 1.00 41.83 195 LEU A O 1
ATOM 1527 N N . PRO A 1 196 ? 22.535 26.268 -25.570 1.00 40.68 196 PRO A N 1
ATOM 1528 C CA . PRO A 1 196 ? 21.265 26.535 -26.243 1.00 39.66 196 PRO A CA 1
ATOM 1529 C C . PRO A 1 196 ? 20.264 27.112 -25.271 1.00 37.72 196 PRO A C 1
ATOM 1530 O O . PRO A 1 196 ? 20.041 26.550 -24.228 1.00 33.90 196 PRO A O 1
ATOM 1534 N N . GLN A 1 197 ? 19.589 28.181 -25.644 1.00 38.00 197 GLN A N 1
ATOM 1535 C CA . GLN A 1 197 ? 18.736 28.872 -24.693 1.00 39.19 197 GLN A CA 1
ATOM 1536 C C . GLN A 1 197 ? 17.650 28.004 -24.033 1.00 36.67 197 GLN A C 1
ATOM 1537 O O . GLN A 1 197 ? 17.218 28.265 -22.884 1.00 34.66 197 GLN A O 1
ATOM 1543 N N . GLY A 1 198 ? 17.178 27.012 -24.791 1.00 36.19 198 GLY A N 1
ATOM 1544 C CA . GLY A 1 198 ? 16.096 26.103 -24.369 1.00 36.15 198 GLY A CA 1
ATOM 1545 C C . GLY A 1 198 ? 16.565 24.789 -23.710 1.00 34.60 198 GLY A C 1
ATOM 1546 O O . GLY A 1 198 ? 15.770 23.903 -23.468 1.00 33.01 198 GLY A O 1
ATOM 1547 N N . VAL A 1 199 ? 17.860 24.656 -23.412 1.00 33.36 199 VAL A N 1
ATOM 1548 C CA . VAL A 1 199 ? 18.380 23.332 -23.086 1.00 32.09 199 VAL A CA 1
ATOM 1549 C C . VAL A 1 199 ? 17.880 22.747 -21.757 1.00 30.92 199 VAL A C 1
ATOM 1550 O O . VAL A 1 199 ? 17.870 21.549 -21.564 1.00 31.08 199 VAL A O 1
ATOM 1554 N N . PHE A 1 200 ? 17.504 23.601 -20.834 1.00 30.18 200 PHE A N 1
ATOM 1555 C CA . PHE A 1 200 ? 16.999 23.163 -19.537 1.00 30.31 200 PHE A CA 1
ATOM 1556 C C . PHE A 1 200 ? 15.515 23.354 -19.356 1.00 33.18 200 PHE A C 1
ATOM 1557 O O . PHE A 1 200 ? 14.984 23.002 -18.309 1.00 33.41 200 PHE A O 1
ATOM 1565 N N . GLU A 1 201 ? 14.845 23.915 -20.342 1.00 36.25 201 GLU A N 1
ATOM 1566 C CA . GLU A 1 201 ? 13.487 24.437 -20.109 1.00 41.33 201 GLU A CA 1
ATOM 1567 C C . GLU A 1 201 ? 12.434 23.362 -19.826 1.00 40.58 201 GLU A C 1
ATOM 1568 O O . GLU A 1 201 ? 11.427 23.666 -19.217 1.00 40.55 201 GLU A O 1
ATOM 1574 N N . ARG A 1 202 ? 12.645 22.118 -20.251 1.00 38.46 202 ARG A N 1
ATOM 1575 C CA . ARG A 1 202 ? 11.647 21.071 -19.956 1.00 40.99 202 ARG A CA 1
ATOM 1576 C C . ARG A 1 202 ? 11.946 20.301 -18.630 1.00 36.25 202 ARG A C 1
ATOM 1577 O O . ARG A 1 202 ? 11.301 19.340 -18.305 1.00 36.01 202 ARG A O 1
ATOM 1585 N N . LEU A 1 203 ? 12.964 20.722 -17.911 1.00 33.48 203 LEU A N 1
ATOM 1586 C CA . LEU A 1 203 ? 13.418 20.037 -16.704 1.00 31.48 203 LEU A CA 1
ATOM 1587 C C . LEU A 1 203 ? 12.601 20.592 -15.574 1.00 31.96 203 LEU A C 1
ATOM 1588 O O . LEU A 1 203 ? 13.114 21.278 -14.664 1.00 32.42 203 LEU A O 1
ATOM 1593 N N . THR A 1 204 ? 11.340 20.230 -15.599 1.00 34.24 204 THR A N 1
ATOM 1594 C CA . THR A 1 204 ? 10.350 20.872 -14.731 1.00 36.26 204 THR A CA 1
ATOM 1595 C C . THR A 1 204 ? 10.514 20.351 -13.317 1.00 35.99 204 THR A C 1
ATOM 1596 O O . THR A 1 204 ? 10.091 21.025 -12.379 1.00 34.87 204 THR A O 1
ATOM 1600 N N . SER A 1 205 ? 11.174 19.189 -13.141 1.00 32.33 205 SER A N 1
ATOM 1601 C CA . SER A 1 205 ? 11.430 18.724 -11.790 1.00 31.37 205 SER A CA 1
ATOM 1602 C C . SER A 1 205 ? 12.816 19.103 -11.273 1.00 28.11 205 SER A C 1
ATOM 1603 O O . SER A 1 205 ? 13.161 18.671 -10.198 1.00 26.56 205 SER A O 1
ATOM 1606 N N . LEU A 1 206 ? 13.650 19.800 -12.039 1.00 26.11 206 LEU A N 1
ATOM 1607 C CA . LEU A 1 206 ? 15.038 20.051 -11.625 1.00 25.16 206 LEU A CA 1
ATOM 1608 C C . LEU A 1 206 ? 15.109 20.877 -10.282 1.00 26.63 206 LEU A C 1
ATOM 1609 O O . LEU A 1 206 ? 14.487 21.953 -10.155 1.00 26.28 206 LEU A O 1
ATOM 1614 N N . HIS A 1 207 ? 15.808 20.314 -9.305 1.00 26.48 207 HIS A N 1
ATOM 1615 C CA . HIS A 1 207 ? 15.994 20.851 -7.952 1.00 29.50 207 HIS A CA 1
ATOM 1616 C C . HIS A 1 207 ? 17.452 21.384 -7.897 1.00 25.54 207 HIS A C 1
ATOM 1617 O O . HIS A 1 207 ? 17.717 22.470 -7.348 1.00 24.52 207 HIS A O 1
ATOM 1624 N N . THR A 1 208 ? 18.381 20.628 -8.454 1.00 22.83 208 THR A N 1
ATOM 1625 C CA . THR A 1 208 ? 19.795 20.923 -8.293 1.00 22.43 208 THR A CA 1
ATOM 1626 C C . THR A 1 208 ? 20.454 20.971 -9.633 1.00 21.65 208 THR A C 1
ATOM 1627 O O . THR A 1 208 ? 20.372 20.009 -10.388 1.00 21.55 208 THR A O 1
ATOM 1631 N N . LEU A 1 209 ? 21.151 22.062 -9.916 1.00 20.87 209 LEU A N 1
ATOM 1632 C CA . LEU A 1 209 ? 21.927 22.184 -11.127 1.00 20.55 209 LEU A CA 1
ATOM 1633 C C . LEU A 1 209 ? 23.348 22.699 -10.822 1.00 20.92 209 LEU A C 1
ATOM 1634 O O . LEU A 1 209 ? 23.510 23.767 -10.217 1.00 20.20 209 LEU A O 1
ATOM 1639 N N . ASP A 1 210 ? 24.351 21.964 -11.264 1.00 20.85 210 ASP A N 1
ATOM 1640 C CA . ASP A 1 210 ? 25.754 22.356 -11.035 1.00 22.32 210 ASP A CA 1
ATOM 1641 C C . ASP A 1 210 ? 26.404 22.592 -12.392 1.00 21.14 210 ASP A C 1
ATOM 1642 O O . ASP A 1 210 ? 26.498 21.669 -13.231 1.00 18.92 210 ASP A O 1
ATOM 1647 N N . LEU A 1 211 ? 26.801 23.850 -12.612 1.00 20.78 211 LEU A N 1
ATOM 1648 C CA . LEU A 1 211 ? 27.446 24.264 -13.812 1.00 22.45 211 LEU A CA 1
ATOM 1649 C C . LEU A 1 211 ? 28.805 24.902 -13.503 1.00 22.01 211 LEU A C 1
ATOM 1650 O O . LEU A 1 211 ? 29.408 25.550 -14.345 1.00 22.08 211 LEU A O 1
ATOM 1655 N N . SER A 1 212 ? 29.328 24.623 -12.350 1.00 22.23 212 SER A N 1
ATOM 1656 C CA . SER A 1 212 ? 30.567 25.230 -11.952 1.00 22.24 212 SER A CA 1
ATOM 1657 C C . SER A 1 212 ? 31.738 24.753 -12.762 1.00 22.89 212 SER A C 1
ATOM 1658 O O . SER A 1 212 ? 31.746 23.631 -13.261 1.00 20.70 212 SER A O 1
ATOM 1661 N N . ASN A 1 213 ? 32.715 25.622 -12.898 1.00 23.18 213 ASN A N 1
ATOM 1662 C CA . ASN A 1 213 ? 34.000 25.269 -13.498 1.00 25.70 213 ASN A CA 1
ATOM 1663 C C . ASN A 1 213 ? 33.829 24.952 -14.952 1.00 24.65 213 ASN A C 1
ATOM 1664 O O . ASN A 1 213 ? 34.240 23.899 -15.400 1.00 26.07 213 ASN A O 1
ATOM 1669 N N . ASN A 1 214 ? 33.117 25.817 -15.653 1.00 23.89 214 ASN A N 1
ATOM 1670 C CA . ASN A 1 214 ? 33.058 25.815 -17.100 1.00 24.36 214 ASN A CA 1
ATOM 1671 C C . ASN A 1 214 ? 33.550 27.208 -17.589 1.00 26.96 214 ASN A C 1
ATOM 1672 O O . ASN A 1 214 ? 34.283 27.937 -16.879 1.00 28.09 214 ASN A O 1
ATOM 1677 N N . GLY A 1 215 ? 33.193 27.597 -18.787 1.00 27.15 215 GLY A N 1
ATOM 1678 C CA . GLY A 1 215 ? 33.513 28.924 -19.257 1.00 28.61 215 GLY A CA 1
ATOM 1679 C C . GLY A 1 215 ? 32.253 29.672 -19.603 1.00 28.43 215 GLY A C 1
ATOM 1680 O O . GLY A 1 215 ? 32.273 30.502 -20.506 1.00 30.44 215 GLY A O 1
ATOM 1681 N N . ILE A 1 216 ? 31.176 29.452 -18.874 1.00 27.12 216 ILE A N 1
ATOM 1682 C CA . ILE A 1 216 ? 29.887 30.004 -19.238 1.00 27.68 216 ILE A CA 1
ATOM 1683 C C . ILE A 1 216 ? 29.885 31.519 -19.025 1.00 29.28 216 ILE A C 1
ATOM 1684 O O . ILE A 1 216 ? 30.365 32.011 -17.998 1.00 28.29 216 ILE A O 1
ATOM 1689 N N . THR A 1 217 ? 29.370 32.251 -19.979 1.00 30.97 217 THR A N 1
ATOM 1690 C CA . THR A 1 217 ? 29.268 33.701 -19.849 1.00 33.81 217 THR A CA 1
ATOM 1691 C C . THR A 1 217 ? 27.780 34.064 -19.807 1.00 36.30 217 THR A C 1
ATOM 1692 O O . THR A 1 217 ? 27.343 34.724 -18.904 1.00 43.27 217 THR A O 1
ATOM 1696 N N . ASP A 1 218 ? 26.972 33.510 -20.688 1.00 36.76 218 ASP A N 1
ATOM 1697 C CA . ASP A 1 218 ? 25.552 33.872 -20.793 1.00 35.52 218 ASP A CA 1
ATOM 1698 C C . ASP A 1 218 ? 24.683 32.831 -20.103 1.00 32.19 218 ASP A C 1
ATOM 1699 O O . ASP A 1 218 ? 24.667 31.653 -20.464 1.00 30.98 218 ASP A O 1
ATOM 1704 N N . ILE A 1 219 ? 23.912 33.256 -19.130 1.00 30.73 219 ILE A N 1
ATOM 1705 C CA . ILE A 1 219 ? 23.098 32.280 -18.379 1.00 29.51 219 ILE A CA 1
ATOM 1706 C C . ILE A 1 219 ? 21.596 32.378 -18.647 1.00 28.97 219 ILE A C 1
ATOM 1707 O O . ILE A 1 219 ? 20.809 31.954 -17.827 1.00 28.40 219 ILE A O 1
ATOM 1712 N N . SER A 1 220 ? 21.231 32.924 -19.791 1.00 29.71 220 SER A N 1
ATOM 1713 C CA . SER A 1 220 ? 19.835 33.028 -20.216 1.00 31.14 220 SER A CA 1
ATOM 1714 C C . SER A 1 220 ? 19.071 31.677 -20.142 1.00 29.74 220 SER A C 1
ATOM 1715 O O . SER A 1 220 ? 17.875 31.648 -19.929 1.00 28.66 220 SER A O 1
ATOM 1718 N N . ALA A 1 221 ? 19.785 30.569 -20.337 1.00 28.23 221 ALA A N 1
ATOM 1719 C CA . ALA A 1 221 ? 19.153 29.246 -20.293 1.00 28.16 221 ALA A CA 1
ATOM 1720 C C . ALA A 1 221 ? 18.534 28.935 -18.928 1.00 28.15 221 ALA A C 1
ATOM 1721 O O . ALA A 1 221 ? 17.757 27.998 -18.818 1.00 28.35 221 ALA A O 1
ATOM 1723 N N . LEU A 1 222 ? 18.917 29.686 -17.902 1.00 27.83 222 LEU A N 1
ATOM 1724 C CA . LEU A 1 222 ? 18.396 29.440 -16.568 1.00 29.12 222 LEU A CA 1
ATOM 1725 C C . LEU A 1 222 ? 17.124 30.179 -16.297 1.00 30.59 222 LEU A C 1
ATOM 1726 O O . LEU A 1 222 ? 16.478 29.883 -15.300 1.00 29.84 222 LEU A O 1
ATOM 1731 N N . LYS A 1 223 ? 16.772 31.117 -17.157 1.00 32.77 223 LYS A N 1
ATOM 1732 C CA . LYS A 1 223 ? 15.726 32.109 -16.880 1.00 37.55 223 LYS A CA 1
ATOM 1733 C C . LYS A 1 223 ? 14.451 31.503 -16.299 1.00 37.20 223 LYS A C 1
ATOM 1734 O O . LYS A 1 223 ? 13.837 32.097 -15.400 1.00 35.07 223 LYS A O 1
ATOM 1740 N N . ASN A 1 224 ? 14.021 30.369 -16.819 1.00 36.03 224 ASN A N 1
ATOM 1741 C CA . ASN A 1 224 ? 12.704 29.901 -16.471 1.00 39.50 224 ASN A CA 1
ATOM 1742 C C . ASN A 1 224 ? 12.742 28.672 -15.607 1.00 38.96 224 ASN A C 1
ATOM 1743 O O . ASN A 1 224 ? 11.774 27.941 -15.555 1.00 42.31 224 ASN A O 1
ATOM 1748 N N . LEU A 1 225 ? 13.838 28.462 -14.897 1.00 39.13 225 LEU A N 1
ATOM 1749 C CA . LEU A 1 225 ? 14.023 27.274 -14.041 1.00 38.45 225 LEU A CA 1
ATOM 1750 C C . LEU A 1 225 ? 13.484 27.555 -12.639 1.00 40.10 225 LEU A C 1
ATOM 1751 O O . LEU A 1 225 ? 14.182 27.370 -11.661 1.00 36.11 225 LEU A O 1
ATOM 1756 N N . ASP A 1 226 ? 12.246 27.990 -12.518 1.00 41.42 226 ASP A N 1
ATOM 1757 C CA . ASP A 1 226 ? 11.810 28.529 -11.227 1.00 44.91 226 ASP A CA 1
ATOM 1758 C C . ASP A 1 226 ? 11.588 27.432 -10.169 1.00 42.76 226 ASP A C 1
ATOM 1759 O O . ASP A 1 226 ? 11.321 27.721 -9.042 1.00 46.97 226 ASP A O 1
ATOM 1764 N N . ASN A 1 227 ? 11.755 26.173 -10.506 1.00 39.25 227 ASN A N 1
ATOM 1765 C CA . ASN A 1 227 ? 11.733 25.172 -9.469 1.00 38.97 227 ASN A CA 1
ATOM 1766 C C . ASN A 1 227 ? 13.072 24.878 -8.851 1.00 35.67 227 ASN A C 1
ATOM 1767 O O . ASN A 1 227 ? 13.182 24.038 -7.948 1.00 35.01 227 ASN A O 1
ATOM 1772 N N . LEU A 1 228 ? 14.112 25.513 -9.369 1.00 29.42 228 LEU A N 1
ATOM 1773 C CA . LEU A 1 228 ? 15.422 25.202 -8.901 1.0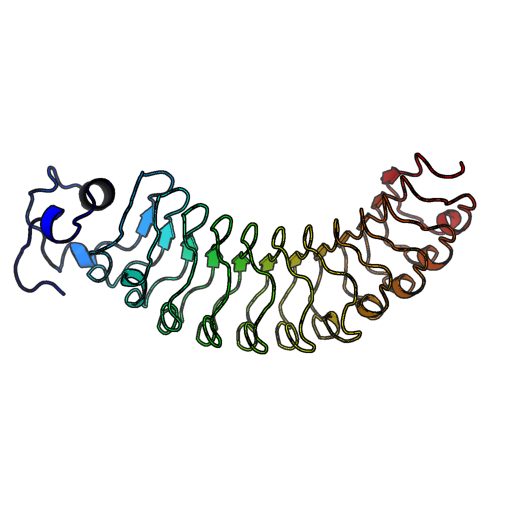0 28.04 228 LEU A CA 1
ATOM 1774 C C . LEU A 1 228 ? 15.628 25.620 -7.443 1.00 26.53 228 LEU A C 1
ATOM 1775 O O . LEU A 1 228 ? 15.244 26.725 -7.061 1.00 27.69 228 LEU A O 1
ATOM 1780 N N A HIS A 1 229 ? 16.271 24.771 -6.662 0.50 26.06 229 HIS A N 1
ATOM 1781 N N B HIS A 1 229 ? 16.237 24.736 -6.654 0.50 25.98 229 HIS A N 1
ATOM 1782 C CA A HIS A 1 229 ? 16.588 25.071 -5.270 0.50 26.62 229 HIS A CA 1
ATOM 1783 C CA B HIS A 1 229 ? 16.564 24.944 -5.226 0.50 26.49 229 HIS A CA 1
ATOM 1784 C C A HIS A 1 229 ? 18.078 25.340 -5.037 0.50 25.15 229 HIS A C 1
ATOM 1785 C C B HIS A 1 229 ? 18.053 25.307 -5.027 0.50 25.09 229 HIS A C 1
ATOM 1786 O O A HIS A 1 229 ? 18.427 26.139 -4.154 0.50 24.47 229 HIS A O 1
ATOM 1787 O O B HIS A 1 229 ? 18.379 26.140 -4.165 0.50 24.43 229 HIS A O 1
ATOM 1800 N N . THR A 1 230 ? 18.936 24.657 -5.786 1.00 23.01 230 THR A N 1
ATOM 1801 C CA . THR A 1 230 ? 20.368 24.754 -5.595 1.00 23.08 230 THR A CA 1
ATOM 1802 C C . THR A 1 230 ? 20.992 24.942 -6.954 1.00 22.13 230 THR A C 1
ATOM 1803 O O . THR A 1 230 ? 20.699 24.184 -7.872 1.00 21.33 230 THR A O 1
ATOM 1807 N N . LEU A 1 231 ? 21.804 25.977 -7.079 1.00 21.87 231 LEU A N 1
ATOM 1808 C CA . LEU A 1 231 ? 22.442 26.298 -8.327 1.00 21.51 231 LEU A CA 1
ATOM 1809 C C . LEU A 1 231 ? 23.899 26.660 -8.037 1.00 22.21 231 LEU A C 1
ATOM 1810 O O . LEU A 1 231 ? 24.205 27.606 -7.303 1.00 23.86 231 LEU A O 1
ATOM 1815 N N . ASP A 1 232 ? 24.804 25.917 -8.636 1.00 21.92 232 ASP A N 1
ATOM 1816 C CA . ASP A 1 232 ? 26.241 26.238 -8.582 1.00 22.85 232 ASP A CA 1
ATOM 1817 C C . ASP A 1 232 ? 26.746 26.721 -9.965 1.00 21.03 232 ASP A C 1
ATOM 1818 O O . ASP A 1 232 ? 26.768 25.951 -10.925 1.00 20.02 232 ASP A O 1
ATOM 1823 N N . LEU A 1 233 ? 27.150 27.985 -10.015 1.00 20.71 233 LEU A N 1
ATOM 1824 C CA . LEU A 1 233 ? 27.695 28.637 -11.186 1.00 21.11 233 LEU A CA 1
ATOM 1825 C C . LEU A 1 233 ? 29.102 29.199 -10.908 1.00 21.45 233 LEU A C 1
ATOM 1826 O O . LEU A 1 233 ? 2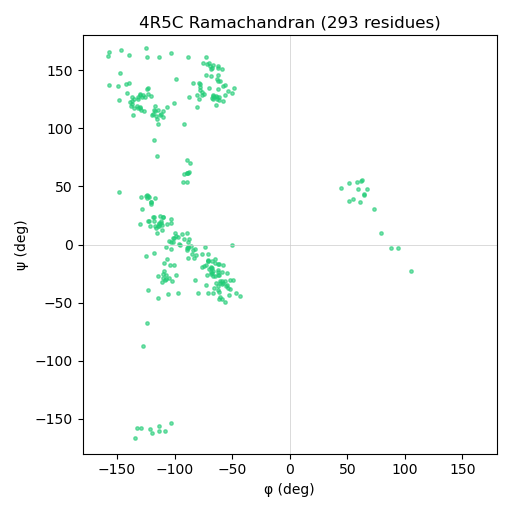9.591 30.027 -11.664 1.00 20.84 233 LEU A O 1
ATOM 1831 N N . SER A 1 234 ? 29.778 28.691 -9.867 1.00 21.85 234 SER A N 1
ATOM 1832 C CA . SER A 1 234 ? 31.105 29.223 -9.555 1.00 23.62 234 SER A CA 1
ATOM 1833 C C . SER A 1 234 ? 32.115 28.903 -10.615 1.00 24.63 234 SER A C 1
ATOM 1834 O O . SER A 1 234 ? 31.962 27.892 -11.309 1.00 23.29 234 SER A O 1
ATOM 1837 N N . ASN A 1 235 ? 33.124 29.763 -10.751 1.00 26.05 235 ASN A N 1
ATOM 1838 C CA . ASN A 1 235 ? 34.289 29.518 -11.606 1.00 28.53 235 ASN A CA 1
ATOM 1839 C C . ASN A 1 235 ? 33.904 29.402 -13.070 1.00 27.43 235 ASN A C 1
ATOM 1840 O O . ASN A 1 235 ? 34.148 28.379 -13.733 1.00 28.10 235 ASN A O 1
ATOM 1845 N N . ASN A 1 236 ? 33.244 30.444 -13.544 1.00 26.02 236 ASN A N 1
ATOM 1846 C CA . ASN A 1 236 ? 32.823 30.591 -14.919 1.00 26.27 236 ASN A CA 1
ATOM 1847 C C . ASN A 1 236 ? 33.223 32.016 -15.353 1.00 27.87 236 ASN A C 1
ATOM 1848 O O . ASN A 1 236 ? 34.121 32.622 -14.734 1.00 30.44 236 ASN A O 1
ATOM 1853 N N . GLY A 1 237 ? 32.577 32.559 -16.371 1.00 28.11 237 GLY A N 1
ATOM 1854 C CA . GLY A 1 237 ? 32.843 33.941 -16.826 1.00 29.87 237 GLY A CA 1
ATOM 1855 C C . GLY A 1 237 ? 31.627 34.841 -16.767 1.00 29.15 237 GLY A C 1
ATOM 1856 O O . GLY A 1 237 ? 31.443 35.731 -17.616 1.00 30.40 237 GLY A O 1
ATOM 1857 N N . ILE A 1 238 ? 30.804 34.651 -15.755 1.00 27.64 238 ILE A N 1
ATOM 1858 C CA . ILE A 1 238 ? 29.541 35.311 -15.710 1.00 27.65 238 ILE A CA 1
ATOM 1859 C C . ILE A 1 238 ? 29.717 36.745 -15.258 1.00 29.67 238 ILE A C 1
ATOM 1860 O O . ILE A 1 238 ? 30.498 37.005 -14.336 1.00 28.87 238 ILE A O 1
ATOM 1865 N N . THR A 1 239 ? 28.980 37.635 -15.907 1.00 32.39 239 THR A N 1
ATOM 1866 C CA . THR A 1 239 ? 28.964 39.083 -15.586 1.00 35.14 239 THR A CA 1
ATOM 1867 C C . THR A 1 239 ? 27.505 39.430 -15.313 1.00 35.51 239 THR A C 1
ATOM 1868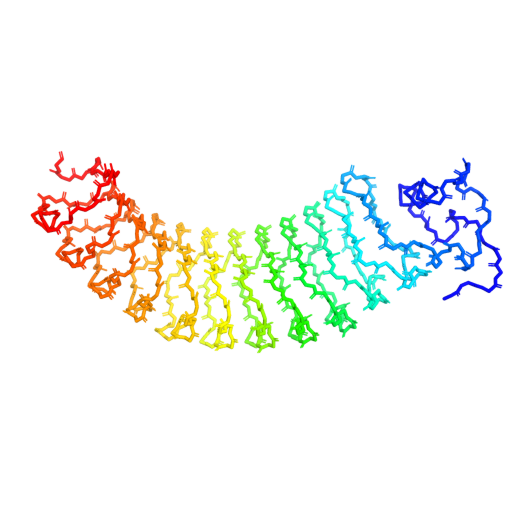 O O . THR A 1 239 ? 27.129 39.627 -14.166 1.00 38.62 239 THR A O 1
ATOM 1872 N N . ASP A 1 240 ? 26.649 39.373 -16.308 1.00 35.81 240 ASP A N 1
ATOM 1873 C CA . ASP A 1 240 ? 25.233 39.711 -16.107 1.00 35.05 240 ASP A CA 1
ATOM 1874 C C . ASP A 1 240 ? 24.496 38.519 -15.443 1.00 32.50 240 ASP A C 1
ATOM 1875 O O . ASP A 1 240 ? 24.504 37.402 -15.960 1.00 30.22 240 ASP A O 1
ATOM 1880 N N . ILE A 1 241 ? 23.840 38.775 -14.311 1.00 30.17 241 ILE A N 1
ATOM 1881 C CA . ILE A 1 241 ? 23.019 37.729 -13.668 1.00 28.89 241 ILE A CA 1
ATOM 1882 C C . ILE A 1 241 ? 21.521 38.045 -13.708 1.00 28.61 241 ILE A C 1
ATOM 1883 O O . ILE A 1 241 ? 20.764 37.513 -12.924 1.00 27.23 241 ILE A O 1
ATOM 1888 N N . SER A 1 242 ? 21.066 38.854 -14.656 1.00 29.66 242 SER A N 1
ATOM 1889 C CA . SER A 1 242 ? 19.652 39.195 -14.708 1.00 31.19 242 SER A CA 1
ATOM 1890 C C . SER A 1 242 ? 18.744 37.962 -14.914 1.00 30.61 242 SER A C 1
ATOM 1891 O O . SER A 1 242 ? 17.595 37.957 -14.447 1.00 30.77 242 SER A O 1
ATOM 1894 N N . ALA A 1 243 ? 19.266 36.891 -15.535 1.00 29.15 243 ALA A N 1
ATOM 1895 C CA . ALA A 1 243 ? 18.470 35.710 -15.804 1.00 29.74 243 ALA A CA 1
ATOM 1896 C C . ALA A 1 243 ? 18.097 35.008 -14.485 1.00 28.97 243 ALA A C 1
ATOM 1897 O O . ALA A 1 243 ? 17.254 34.115 -14.486 1.00 29.91 243 ALA A O 1
ATOM 1899 N N . LEU A 1 244 ? 18.749 35.352 -13.376 1.00 27.62 244 LEU A N 1
ATOM 1900 C CA . LEU A 1 244 ? 18.411 34.707 -12.142 1.00 27.49 244 LEU A CA 1
ATOM 1901 C C . LEU A 1 244 ? 17.233 35.333 -11.451 1.00 28.53 244 LEU A C 1
ATOM 1902 O O . LEU A 1 244 ? 16.842 34.845 -10.422 1.00 27.97 244 LEU A O 1
ATOM 1907 N N . LYS A 1 245 ? 16.704 36.428 -11.954 1.00 30.20 245 LYS A N 1
ATOM 1908 C CA . LYS A 1 245 ? 15.891 37.257 -11.093 1.00 33.28 245 LYS A CA 1
ATOM 1909 C C . LYS A 1 245 ? 14.530 36.678 -10.719 1.00 33.80 245 LYS A C 1
ATOM 1910 O O . LYS A 1 245 ? 13.910 37.184 -9.771 1.00 33.74 245 LYS A O 1
ATOM 1916 N N . ASN A 1 246 ? 14.066 35.626 -11.411 1.00 33.58 246 ASN A N 1
ATOM 1917 C CA . ASN A 1 246 ? 12.754 35.038 -11.059 1.00 36.66 246 ASN A CA 1
ATOM 1918 C C . ASN A 1 246 ? 12.856 33.624 -10.509 1.00 34.68 246 ASN A C 1
ATOM 1919 O O . ASN A 1 246 ? 11.883 32.873 -10.494 1.00 34.97 246 ASN A O 1
ATOM 1924 N N . LEU A 1 247 ? 14.050 33.255 -10.085 1.00 32.11 247 LEU A N 1
ATOM 1925 C CA . LEU A 1 247 ? 14.313 31.941 -9.537 1.00 31.45 247 LEU A CA 1
ATOM 1926 C C . LEU A 1 247 ? 14.031 31.936 -8.022 1.00 32.90 247 LEU A C 1
ATOM 1927 O O . LEU A 1 247 ? 14.924 31.775 -7.210 1.00 31.38 247 LEU A O 1
ATOM 1932 N N . ASP A 1 248 ? 12.804 32.185 -7.621 1.00 36.34 248 ASP A N 1
ATOM 1933 C CA . ASP A 1 248 ? 12.616 32.553 -6.209 1.00 40.08 248 ASP A CA 1
ATOM 1934 C C . ASP A 1 248 ? 12.427 31.336 -5.309 1.00 39.04 248 ASP A C 1
ATOM 1935 O O . ASP A 1 248 ? 12.260 31.508 -4.125 1.00 40.64 248 ASP A O 1
ATOM 1940 N N . ASN A 1 249 ? 12.551 30.115 -5.845 1.00 36.69 249 ASN A N 1
ATOM 1941 C CA . ASN A 1 249 ? 12.716 28.911 -4.988 1.00 35.82 249 ASN A CA 1
ATOM 1942 C C . ASN A 1 249 ? 14.171 28.627 -4.656 1.00 31.80 249 ASN A C 1
ATOM 1943 O O . ASN A 1 249 ? 14.465 27.675 -3.936 1.00 30.50 249 ASN A O 1
ATOM 1948 N N . LEU A 1 250 ? 15.098 29.419 -5.177 1.00 28.83 250 LEU A N 1
ATOM 1949 C CA . LEU A 1 250 ? 16.479 29.141 -4.917 1.00 28.16 250 LEU A CA 1
ATOM 1950 C C . LEU A 1 250 ? 16.801 29.353 -3.429 1.00 29.40 250 LEU A C 1
ATOM 1951 O O . LEU A 1 250 ? 16.547 30.445 -2.870 1.00 30.43 250 LEU A O 1
ATOM 1956 N N . HIS A 1 251 ? 17.359 28.322 -2.820 1.00 28.54 251 HIS A N 1
ATOM 1957 C CA . HIS A 1 251 ? 17.827 28.337 -1.453 1.00 30.74 251 HIS A CA 1
ATOM 1958 C C . HIS A 1 251 ? 19.338 28.481 -1.369 1.00 28.55 251 HIS A C 1
ATOM 1959 O O . HIS A 1 251 ? 19.867 29.017 -0.382 1.00 27.77 251 HIS A O 1
ATOM 1966 N N . THR A 1 252 ? 20.040 27.951 -2.362 1.00 25.99 252 THR A N 1
ATOM 1967 C CA . THR A 1 252 ? 21.490 27.919 -2.314 1.00 25.88 252 THR A CA 1
ATOM 1968 C C . THR A 1 252 ? 22.009 28.350 -3.678 1.00 24.86 252 THR A C 1
ATOM 1969 O O . THR A 1 252 ? 21.627 27.751 -4.687 1.00 22.86 252 THR A O 1
ATOM 1973 N N . LEU A 1 253 ? 22.873 29.360 -3.712 1.00 24.87 253 LEU A N 1
ATOM 1974 C CA . LEU A 1 253 ? 23.429 29.870 -4.963 1.00 24.51 253 LEU A CA 1
ATOM 1975 C C . LEU A 1 253 ? 24.904 30.128 -4.840 1.00 24.51 253 LEU A C 1
ATOM 1976 O O . LEU A 1 253 ? 25.308 30.883 -3.949 1.00 26.42 253 LEU A O 1
ATOM 1981 N N . ASP A 1 254 ? 25.733 29.588 -5.726 1.00 24.01 254 ASP A N 1
ATOM 1982 C CA . ASP A 1 254 ? 27.188 29.853 -5.634 1.00 25.55 254 ASP A CA 1
ATOM 1983 C C . ASP A 1 254 ? 27.549 30.531 -6.930 1.00 24.63 254 ASP A C 1
ATOM 1984 O O . ASP A 1 254 ? 27.366 29.982 -8.009 1.00 24.05 254 ASP A O 1
ATOM 1989 N N . LEU A 1 255 ? 27.896 31.807 -6.803 1.00 24.40 255 LEU A N 1
ATOM 1990 C CA . LEU A 1 255 ? 28.265 32.635 -7.909 1.00 24.35 255 LEU A CA 1
ATOM 1991 C C . LEU A 1 255 ? 29.739 33.070 -7.768 1.00 24.91 255 LEU A C 1
ATOM 1992 O O . LEU A 1 255 ? 30.197 33.946 -8.490 1.00 25.38 255 LEU A O 1
ATOM 1997 N N . SER A 1 256 ? 30.486 32.417 -6.888 1.00 24.68 256 SER A N 1
ATOM 1998 C CA . SER A 1 256 ? 31.842 32.803 -6.672 1.00 26.86 256 SER A CA 1
ATOM 1999 C C . SER A 1 256 ? 32.741 32.676 -7.900 1.00 27.11 256 SER A C 1
ATOM 2000 O O . SER A 1 256 ? 32.516 31.853 -8.786 1.00 25.90 256 SER A O 1
ATOM 2003 N N . ASN A 1 257 ? 33.791 33.483 -7.927 1.00 28.94 257 ASN A N 1
ATOM 2004 C CA . ASN A 1 257 ? 34.802 33.375 -8.982 1.00 30.46 257 ASN A CA 1
ATOM 2005 C C . ASN A 1 257 ? 34.212 33.551 -10.373 1.00 29.34 257 ASN A C 1
ATOM 2006 O O . ASN A 1 257 ? 34.368 32.733 -11.281 1.00 29.39 257 ASN A O 1
ATOM 2011 N N . ASN A 1 258 ? 33.521 34.653 -10.519 1.00 28.69 258 ASN A N 1
ATOM 2012 C CA . ASN A 1 258 ? 33.031 35.108 -11.797 1.00 28.06 258 ASN A CA 1
ATOM 2013 C C . ASN A 1 258 ? 33.433 36.555 -11.985 1.00 29.38 258 ASN A C 1
ATOM 2014 O O . ASN A 1 258 ? 34.391 37.009 -11.386 1.00 31.57 258 ASN A O 1
ATOM 2019 N N . GLY A 1 259 ? 32.736 37.276 -12.829 1.00 29.07 259 GLY A N 1
ATOM 2020 C CA . GLY A 1 259 ? 33.021 38.657 -13.066 1.00 30.81 259 GLY A CA 1
ATOM 2021 C C . GLY A 1 259 ? 31.827 39.525 -12.808 1.00 30.77 259 GLY A C 1
ATOM 2022 O O . GLY A 1 259 ? 31.606 40.489 -13.517 1.00 31.43 259 GLY A O 1
ATOM 2023 N N . ILE A 1 260 ? 31.110 39.224 -11.737 1.00 30.15 260 ILE A N 1
ATOM 2024 C CA . ILE A 1 260 ? 29.862 39.881 -11.444 1.00 30.65 260 ILE A CA 1
ATOM 2025 C C . ILE A 1 260 ? 30.122 41.184 -10.727 1.00 32.36 260 ILE A C 1
ATOM 2026 O O . ILE A 1 260 ? 30.937 41.268 -9.801 1.00 32.36 260 ILE A O 1
ATOM 2031 N N . THR A 1 261 ? 29.377 42.199 -11.109 1.00 33.36 261 THR A N 1
ATOM 2032 C CA . THR A 1 261 ? 29.486 43.478 -10.440 1.00 36.24 261 THR A CA 1
ATOM 2033 C C . THR A 1 261 ? 28.119 43.928 -9.890 1.00 37.28 261 THR A C 1
ATOM 2034 O O . THR A 1 261 ? 28.054 44.388 -8.758 1.00 41.74 261 THR A O 1
ATOM 2038 N N . ASP A 1 262 ? 27.027 43.708 -10.612 1.00 35.75 262 ASP A N 1
ATOM 2039 C CA . ASP A 1 262 ? 25.698 44.207 -10.201 1.00 36.21 262 ASP A CA 1
ATOM 2040 C C . ASP A 1 262 ? 24.892 43.034 -9.707 1.00 33.35 262 ASP A C 1
ATOM 2041 O O . ASP A 1 262 ? 24.668 42.081 -10.451 1.00 31.85 262 ASP A O 1
ATOM 2046 N N . ILE A 1 263 ? 24.492 43.063 -8.446 1.00 32.29 263 ILE A N 1
ATOM 2047 C CA . ILE A 1 263 ? 23.687 41.968 -7.913 1.00 31.06 263 ILE A CA 1
ATOM 2048 C C . ILE A 1 263 ? 22.204 42.308 -7.696 1.00 31.47 263 ILE A C 1
ATOM 2049 O O . ILE A 1 263 ? 21.507 41.607 -6.974 1.00 30.14 263 ILE A O 1
ATOM 2054 N N . SER A 1 264 ? 21.756 43.377 -8.321 1.00 32.95 264 SER A N 1
ATOM 2055 C CA . SER A 1 264 ? 20.341 43.788 -8.319 1.00 34.63 264 SER A CA 1
ATOM 2056 C C . SER A 1 264 ? 19.366 42.630 -8.523 1.00 33.48 264 SER A C 1
ATOM 2057 O O . SER A 1 264 ? 18.348 42.539 -7.853 1.00 34.03 264 SER A O 1
ATOM 2060 N N . ALA A 1 265 ? 19.691 41.778 -9.460 1.00 32.95 265 ALA A N 1
ATOM 2061 C CA . ALA A 1 265 ? 18.860 40.640 -9.793 1.00 33.09 265 ALA A CA 1
ATOM 2062 C C . ALA A 1 265 ? 18.598 39.675 -8.603 1.00 32.23 265 ALA A C 1
ATOM 2063 O O . ALA A 1 265 ? 17.678 38.865 -8.650 1.00 33.33 265 ALA A O 1
ATOM 2065 N N . LEU A 1 266 ? 19.398 39.744 -7.547 1.00 31.52 266 LEU A N 1
ATOM 2066 C CA . LEU A 1 266 ? 19.209 38.825 -6.405 1.00 31.91 266 LEU A CA 1
ATOM 2067 C C . LEU A 1 266 ? 18.109 39.295 -5.451 1.00 33.15 266 LEU A C 1
ATOM 2068 O O . LEU A 1 266 ? 17.711 38.535 -4.560 1.00 32.68 266 LEU A O 1
ATOM 2073 N N . LYS A 1 267 ? 17.621 40.510 -5.670 1.00 34.40 267 LYS A N 1
ATOM 2074 C CA . LYS A 1 267 ? 16.767 41.192 -4.724 1.00 37.12 267 LYS A CA 1
ATOM 2075 C C . LYS A 1 267 ? 15.501 40.432 -4.389 1.00 37.18 267 LYS A C 1
ATOM 2076 O O . LYS A 1 267 ? 15.065 40.457 -3.235 1.00 36.02 267 LYS A O 1
ATOM 2082 N N . ASN A 1 268 ? 14.937 39.688 -5.334 1.00 36.82 268 ASN A N 1
ATOM 2083 C CA . ASN A 1 268 ? 13.717 38.915 -5.002 1.00 39.35 268 ASN A CA 1
ATOM 2084 C C . ASN A 1 268 ? 13.909 37.432 -4.778 1.00 36.70 268 ASN A C 1
ATOM 2085 O O . ASN A 1 268 ? 12.951 36.680 -4.733 1.00 36.91 268 ASN A O 1
ATOM 2090 N N . LEU A 1 269 ? 15.142 37.024 -4.530 1.00 34.22 269 LEU A N 1
ATOM 2091 C CA . LEU A 1 269 ? 15.440 35.632 -4.255 1.00 32.73 269 LEU A CA 1
ATOM 2092 C C . LEU A 1 269 ? 15.309 35.416 -2.751 1.00 33.37 269 LEU A C 1
ATOM 2093 O O . LEU A 1 269 ? 16.258 35.046 -2.085 1.00 31.33 269 LEU A O 1
ATOM 2098 N N . THR A 1 270 ? 14.100 35.646 -2.250 1.00 35.19 270 THR A N 1
ATOM 2099 C CA . THR A 1 270 ? 13.899 35.764 -0.829 1.00 38.24 270 THR A CA 1
ATOM 2100 C C . THR A 1 270 ? 14.047 34.427 -0.121 1.00 36.70 270 THR A C 1
ATOM 2101 O O . THR A 1 270 ? 14.186 34.414 1.086 1.00 38.50 270 THR A O 1
ATOM 2105 N N . SER A 1 271 ? 14.061 33.313 -0.845 1.00 35.65 271 SER A N 1
ATOM 2106 C CA . SER A 1 271 ? 14.357 32.025 -0.227 1.00 35.31 271 SER A CA 1
ATOM 2107 C C . SER A 1 271 ? 15.827 31.709 -0.040 1.00 33.37 271 SER A C 1
ATOM 2108 O O . SER A 1 271 ? 16.135 30.653 0.511 1.00 32.25 271 SER A O 1
ATOM 2111 N N . LEU A 1 272 ? 16.740 32.573 -0.511 1.00 31.67 272 LEU A N 1
ATOM 2112 C CA . LEU A 1 272 ? 18.150 32.264 -0.369 1.00 31.02 272 LEU A CA 1
ATOM 2113 C C . LEU A 1 272 ? 18.557 32.185 1.096 1.00 32.59 272 LEU A C 1
ATOM 2114 O O . LEU A 1 272 ? 18.279 33.095 1.887 1.00 32.85 272 LEU A O 1
ATOM 2119 N N . HIS A 1 273 ? 19.177 31.053 1.420 1.00 32.25 273 HIS A N 1
ATOM 2120 C CA . HIS A 1 273 ? 19.734 30.762 2.735 1.00 34.86 273 HIS A CA 1
ATOM 2121 C C . HIS A 1 273 ? 21.282 30.795 2.627 1.00 33.56 273 HIS A C 1
ATOM 2122 O O . HIS A 1 273 ? 21.953 31.159 3.571 1.00 32.77 273 HIS A O 1
ATOM 2129 N N . THR A 1 274 ? 21.827 30.434 1.455 1.00 32.04 274 THR A N 1
ATOM 2130 C CA . THR A 1 274 ? 23.246 30.248 1.258 1.00 33.21 274 THR A CA 1
ATOM 2131 C C . THR A 1 274 ? 23.667 30.903 -0.042 1.00 31.37 274 THR A C 1
ATOM 2132 O O . THR A 1 274 ? 23.200 30.517 -1.116 1.00 29.86 274 THR A O 1
ATOM 2136 N N . LEU A 1 275 ? 24.533 31.905 0.063 1.00 31.53 275 LEU A N 1
ATOM 2137 C CA . LEU A 1 275 ? 24.932 32.711 -1.087 1.00 30.90 275 LEU A CA 1
ATOM 2138 C C . LEU A 1 275 ? 26.452 33.001 -1.032 1.00 31.58 275 LEU A C 1
ATOM 2139 O O . LEU A 1 275 ? 26.954 33.590 -0.056 1.00 31.00 275 LEU A O 1
ATOM 2144 N N . ASP A 1 276 ? 27.157 32.599 -2.079 1.00 30.05 276 ASP A N 1
ATOM 2145 C CA . ASP A 1 276 ? 28.593 32.802 -2.187 1.00 31.65 276 ASP A CA 1
ATOM 2146 C C . ASP A 1 276 ? 28.837 33.716 -3.375 1.00 30.27 276 ASP A C 1
ATOM 2147 O O . ASP A 1 276 ? 28.578 33.325 -4.534 1.00 27.93 276 ASP A O 1
ATOM 2152 N N . LEU A 1 277 ? 29.268 34.943 -3.065 1.00 29.30 277 LEU A N 1
ATOM 2153 C CA . LEU A 1 277 ? 29.567 35.875 -4.079 1.00 29.77 277 LEU A CA 1
ATOM 2154 C C . LEU A 1 277 ? 31.058 36.213 -4.123 1.00 30.33 277 LEU A C 1
ATOM 2155 O O . LEU A 1 277 ? 31.437 37.266 -4.610 1.00 31.11 277 LEU A O 1
ATOM 2160 N N . SER A 1 278 ? 31.896 35.385 -3.537 1.00 30.99 278 SER A N 1
ATOM 2161 C CA . SER A 1 278 ? 33.289 35.803 -3.367 1.00 33.30 278 SER A CA 1
ATOM 2162 C C . SER A 1 278 ? 34.016 35.800 -4.697 1.00 33.33 278 SER A C 1
ATOM 2163 O O . SER A 1 278 ? 33.628 35.095 -5.613 1.00 31.25 278 SER A O 1
ATOM 2166 N N . ASN A 1 279 ? 35.068 36.597 -4.779 1.00 35.20 279 ASN A N 1
ATOM 2167 C CA . ASN A 1 279 ? 35.930 36.663 -5.967 1.00 36.99 279 ASN A CA 1
ATOM 2168 C C . ASN A 1 279 ? 35.197 37.124 -7.201 1.00 34.75 279 ASN A C 1
ATOM 2169 O O . ASN A 1 279 ? 35.191 36.456 -8.224 1.00 34.28 279 ASN A O 1
ATOM 2174 N N . ASN A 1 280 ? 34.560 38.279 -7.058 1.00 34.55 280 ASN A N 1
ATOM 2175 C CA . ASN A 1 280 ? 33.826 38.976 -8.100 1.00 33.29 280 ASN A CA 1
ATOM 2176 C C . ASN A 1 280 ? 34.246 40.443 -8.026 1.00 35.07 280 ASN A C 1
ATOM 2177 O O . ASN A 1 280 ? 35.241 40.742 -7.398 1.00 37.00 280 ASN A O 1
ATOM 2182 N N . GLY A 1 281 ? 33.535 41.350 -8.687 1.00 34.91 281 GLY A N 1
ATOM 2183 C CA . GLY A 1 281 ? 33.818 42.772 -8.602 1.00 37.12 281 GLY A CA 1
ATOM 2184 C C . GLY A 1 281 ? 32.658 43.548 -8.004 1.00 37.11 281 GLY A C 1
ATOM 2185 O O . GLY A 1 281 ? 32.351 44.638 -8.446 1.00 37.01 281 GLY A O 1
ATOM 2186 N N . ILE A 1 282 ? 32.021 42.983 -6.974 1.00 36.68 282 ILE A N 1
ATOM 2187 C CA . ILE A 1 282 ? 30.811 43.542 -6.438 1.00 37.83 282 ILE A CA 1
ATOM 2188 C C . ILE A 1 282 ? 31.162 44.577 -5.375 1.00 40.19 282 ILE A C 1
ATOM 2189 O O . ILE A 1 282 ? 31.911 44.278 -4.446 1.00 40.39 282 ILE A O 1
ATOM 2194 N N . THR A 1 283 ? 30.616 45.782 -5.515 1.00 41.56 283 THR A N 1
ATOM 2195 C CA . THR A 1 283 ? 30.848 46.840 -4.523 1.00 45.04 283 THR A CA 1
ATOM 2196 C C . THR A 1 283 ? 29.574 47.449 -3.929 1.00 45.46 283 THR A C 1
ATOM 2197 O O . THR A 1 283 ? 29.668 48.209 -2.977 1.00 48.18 283 THR A O 1
ATOM 2201 N N . ASP A 1 284 ? 28.412 47.127 -4.496 1.00 43.83 284 ASP A N 1
ATOM 2202 C CA . ASP A 1 284 ? 27.122 47.586 -4.003 1.00 43.88 284 ASP A CA 1
ATOM 2203 C C . ASP A 1 284 ? 26.317 46.368 -3.578 1.00 41.48 284 ASP A C 1
ATOM 2204 O O . ASP A 1 284 ? 25.941 45.549 -4.407 1.00 38.93 284 ASP A O 1
ATOM 2209 N N . ILE A 1 285 ? 26.035 46.263 -2.288 1.00 41.04 285 ILE A N 1
ATOM 2210 C CA . ILE A 1 285 ? 25.309 45.134 -1.784 1.00 40.44 285 ILE A CA 1
ATOM 2211 C C . ILE A 1 285 ? 23.918 45.461 -1.281 1.00 39.54 285 ILE A C 1
ATOM 2212 O O . ILE A 1 285 ? 23.331 44.674 -0.548 1.00 38.75 285 ILE A O 1
ATOM 2217 N N . SER A 1 286 ? 23.363 46.576 -1.703 1.00 39.96 286 SER A N 1
ATOM 2218 C CA . SER A 1 286 ? 22.081 46.973 -1.147 1.00 40.77 286 SER A CA 1
ATOM 2219 C C . SER A 1 286 ? 20.926 46.008 -1.587 1.00 38.47 286 SER A C 1
ATOM 2220 O O . SER A 1 286 ? 19.938 45.890 -0.890 1.00 37.94 286 SER A O 1
ATOM 2223 N N . ALA A 1 287 ? 21.097 45.229 -2.657 1.00 35.98 287 ALA A N 1
ATOM 2224 C CA . ALA A 1 287 ? 20.119 44.178 -2.968 1.00 35.27 287 ALA A CA 1
ATOM 2225 C C . ALA A 1 287 ? 19.988 43.180 -1.809 1.00 35.23 287 ALA A C 1
ATOM 2226 O O . ALA A 1 287 ? 18.909 42.633 -1.571 1.00 35.42 287 ALA A O 1
ATOM 2228 N N . LEU A 1 288 ? 21.086 42.923 -1.101 1.00 34.88 288 LEU A N 1
ATOM 2229 C CA . LEU A 1 288 ? 21.040 41.991 0.000 1.00 35.76 288 LEU A CA 1
ATOM 2230 C C . LEU A 1 288 ? 20.104 42.435 1.130 1.00 36.20 288 LEU A C 1
ATOM 2231 O O . LEU A 1 288 ? 19.719 41.615 1.925 1.00 36.27 288 LEU A O 1
ATOM 2236 N N . LYS A 1 289 ? 19.716 43.696 1.170 1.00 37.00 289 LYS A N 1
ATOM 2237 C CA . LYS A 1 289 ? 18.796 44.189 2.200 1.00 38.72 289 LYS A CA 1
ATOM 2238 C C . LYS A 1 289 ? 17.439 43.547 2.166 1.00 38.79 289 LYS A C 1
ATOM 2239 O O . LYS A 1 289 ? 16.750 43.498 3.186 1.00 38.66 289 LYS A O 1
ATOM 2245 N N . ASN A 1 290 ? 17.085 42.997 1.000 1.00 37.96 290 ASN A N 1
ATOM 2246 C CA . ASN A 1 290 ? 15.863 42.245 0.866 1.00 39.80 290 ASN A CA 1
ATOM 2247 C C . ASN A 1 290 ? 15.862 40.785 1.225 1.00 38.73 290 ASN A C 1
ATOM 2248 O O . ASN A 1 290 ? 14.797 40.202 1.228 1.00 40.83 290 ASN A O 1
ATOM 2253 N N . LEU A 1 291 ? 17.010 40.179 1.495 1.00 36.86 291 LEU A N 1
ATOM 2254 C CA . LEU A 1 291 ? 17.094 38.720 1.671 1.00 36.33 291 LEU A CA 1
ATOM 2255 C C . LEU A 1 291 ? 16.929 38.427 3.124 1.00 37.70 291 LEU A C 1
ATOM 2256 O O . LEU A 1 291 ? 17.825 38.726 3.894 1.00 39.35 291 LEU A O 1
ATOM 2261 N N . ASP A 1 292 ? 15.743 37.953 3.503 1.00 38.47 292 ASP A N 1
ATOM 2262 C CA . ASP A 1 292 ? 15.390 37.732 4.891 1.00 40.14 292 ASP A CA 1
ATOM 2263 C C . ASP A 1 292 ? 16.094 36.530 5.575 1.00 39.11 292 ASP A C 1
ATOM 2264 O O . ASP A 1 292 ? 16.207 36.512 6.830 1.00 39.88 292 ASP A O 1
ATOM 2269 N N . ASN A 1 293 ? 16.492 35.528 4.783 1.00 36.38 293 ASN A N 1
ATOM 2270 C CA . ASN A 1 293 ? 16.871 34.228 5.327 1.00 36.32 293 ASN A CA 1
ATOM 2271 C C . ASN A 1 293 ? 18.317 33.798 5.108 1.00 35.86 293 ASN A C 1
ATOM 2272 O O . ASN A 1 293 ? 18.586 32.609 5.247 1.00 34.40 293 ASN A O 1
ATOM 2277 N N . LEU A 1 294 ? 19.216 34.727 4.735 1.00 36.70 294 LEU A N 1
ATOM 2278 C CA . LEU A 1 294 ? 20.637 34.375 4.539 1.00 38.08 294 LEU A CA 1
ATOM 2279 C C . LEU A 1 294 ? 21.297 33.910 5.850 1.00 41.22 294 LEU A C 1
ATOM 2280 O O . LEU A 1 294 ? 21.319 34.648 6.788 1.00 43.30 294 LEU A O 1
ATOM 2285 N N . GLU A 1 295 ? 21.791 32.680 5.870 1.00 42.85 295 GLU A N 1
ATOM 2286 C CA . GLU A 1 295 ? 22.572 32.120 6.964 1.00 46.66 295 GLU A CA 1
ATOM 2287 C C . GLU A 1 295 ? 24.053 32.239 6.643 1.00 47.23 295 GLU A C 1
ATOM 2288 O O . GLU A 1 295 ? 24.858 32.543 7.505 1.00 46.71 295 GLU A O 1
ATOM 2294 N N . THR A 1 296 ? 24.405 31.966 5.383 1.00 44.04 296 THR A N 1
ATOM 2295 C CA . THR A 1 296 ? 25.789 31.927 4.962 1.00 45.31 296 THR A CA 1
ATOM 2296 C C . THR A 1 296 ? 25.961 32.861 3.797 1.00 44.05 296 THR A C 1
ATOM 2297 O O . THR A 1 296 ? 25.249 32.752 2.777 1.00 40.59 296 THR A O 1
ATOM 2301 N N . LEU A 1 297 ? 26.926 33.749 3.932 1.00 42.59 297 LEU A N 1
ATOM 2302 C CA . LEU A 1 297 ? 27.170 34.739 2.947 1.00 44.75 297 LEU A CA 1
ATOM 2303 C C . LEU A 1 297 ? 28.680 34.929 2.816 1.00 46.16 297 LEU A C 1
ATOM 2304 O O . LEU A 1 297 ? 29.373 35.115 3.816 1.00 47.27 297 LEU A O 1
ATOM 2309 N N . ASP A 1 298 ? 29.193 34.892 1.593 1.00 44.12 298 ASP A N 1
ATOM 2310 C CA . ASP A 1 298 ? 30.611 35.133 1.380 1.00 45.13 298 ASP A CA 1
ATOM 2311 C C . ASP A 1 298 ? 30.813 36.239 0.342 1.00 43.17 298 ASP A C 1
ATOM 2312 O O . ASP A 1 298 ? 30.437 36.098 -0.821 1.00 39.17 298 ASP A O 1
ATOM 2317 N N . LEU A 1 299 ? 31.378 37.352 0.796 1.00 42.86 299 LEU A N 1
ATOM 2318 C CA . LEU A 1 299 ? 31.618 38.517 -0.055 1.00 45.03 299 LEU A CA 1
ATOM 2319 C C . LEU A 1 299 ? 33.094 38.788 -0.215 1.00 45.40 299 LEU A C 1
ATOM 2320 O O . LEU A 1 299 ? 33.449 39.797 -0.772 1.00 44.64 299 LEU A O 1
ATOM 2325 N N . ARG A 1 300 ? 33.949 37.872 0.239 1.00 47.77 300 ARG A N 1
ATOM 2326 C CA . ARG A 1 300 ? 35.391 38.123 0.204 1.00 51.03 300 ARG A CA 1
ATOM 2327 C C . ARG A 1 300 ? 35.950 38.304 -1.208 1.00 49.60 300 ARG A C 1
ATOM 2328 O O . ARG A 1 300 ? 35.398 37.795 -2.160 1.00 45.98 300 ARG A O 1
ATOM 2336 N N . ASN A 1 301 ? 37.029 39.060 -1.320 1.00 50.19 301 ASN A N 1
ATOM 2337 C CA . ASN A 1 301 ? 37.650 39.403 -2.608 1.00 50.91 301 ASN A CA 1
ATOM 2338 C C . ASN A 1 301 ? 36.716 39.974 -3.666 1.00 48.71 301 ASN A C 1
ATOM 2339 O O . ASN A 1 301 ? 36.622 39.478 -4.777 1.00 46.52 301 ASN A O 1
ATOM 2344 N N . ASN A 1 302 ? 36.007 41.015 -3.264 1.00 47.24 302 ASN A N 1
ATOM 2345 C CA . ASN A 1 302 ? 35.289 41.874 -4.148 1.00 47.62 302 ASN A CA 1
ATOM 2346 C C . ASN A 1 302 ? 35.814 43.293 -3.847 1.00 53.57 302 ASN A C 1
ATOM 2347 O O . ASN A 1 302 ? 36.459 43.487 -2.831 1.00 57.43 302 ASN A O 1
ATOM 2352 N N . GLY A 1 303 ? 35.498 44.284 -4.657 1.00 58.02 303 GLY A N 1
ATOM 2353 C CA . GLY A 1 303 ? 35.830 45.692 -4.281 1.00 64.56 303 GLY A CA 1
ATOM 2354 C C . GLY A 1 303 ? 35.422 46.225 -2.873 1.00 70.22 303 GLY A C 1
ATOM 2355 O O . GLY A 1 303 ? 35.681 47.403 -2.547 1.00 73.59 303 GLY A O 1
ATOM 2356 N N . ILE A 1 304 ? 34.779 45.393 -2.043 1.00 74.81 304 ILE A N 1
ATOM 2357 C CA . ILE A 1 304 ? 34.612 45.667 -0.593 1.00 80.82 304 ILE A CA 1
ATOM 2358 C C . ILE A 1 304 ? 35.278 44.567 0.250 1.00 82.52 304 ILE A C 1
ATOM 2359 O O . ILE A 1 304 ? 36.068 44.870 1.147 1.00 83.39 304 ILE A O 1
#

B-factor: mean 31.95, std 10.15, range [14.8, 83.39]

Nearest PDB structures (foldseek):
  4r5c-assembly1_A  TM=1.003E+00  e=1.600E-50  synthetic construct
  4pq8-assembly1_A  TM=9.348E-01  e=4.013E-30  synthetic construct
  3rfs-assembly2_B  TM=8.971E-01  e=6.457E-24  Listeria monocytogenes 08-5923
  6htf-assembly1_B  TM=9.551E-01  e=4.969E-21  synthetic construct
  6ka7-assembly1_A  TM=9.916E-01  e=6.680E-20  synthetic construct

Sequence (304 aa):
TITVSTPIKQIFPDDAFAETIKANLKKKSVTDAVTQNNELNSIDQIIANNSDIKSVQGIQYLPNVRYLALGGNKLHDISALKELTNLGWLNLSNNNQLETLPQGVFEKLTNLTTLNLSNNQLTSLPQGVFERLASLTTLNLSNNQLTSLPQGVFERLTNLTTLNLSNNQLTSLPQGVFERLTNLTTLNLSNNQLTSLPQGVFERLTSLHTLDLSNNGITDISALKNLDNLHHTLDLSNNGITDISALKNLDNLHTLDLSNNGITDISALKNLTSLHTLDLSNNGITDISALKNLDNLETLDLRNNGI

CATH classification: 3.80.10.10